Protein AF-A0A9W7CM96-F1 (afdb_monomer_lite)

Radius of gyration: 28.86 Å; chains: 1; bounding box: 80×105×40 Å

Foldseek 3Di:
DDPDPPPPQVVLLVVLLVCLVVVVLVVSVVSCVVVVVPLALSSLVSQLLSLVCCVPPVNPPPRDPVSSVVSVVSSCVFAVLLLVCLLLVVLLVVQDDPLVVDRDADGNANSVSSVSCVVRSCSQVVPPCRSVVSVVVVVVDDDDDDDPVRDPDVSSVVSSVRSVVVSVVVVVVVVVVVVVVVVVVVVVPPPPDDDDDDPDDPDPDDPDDDDD

Organism: NCBI:txid2077276

Sequence (212 aa):
MSLDKTDSFHSREGLACALVDEGRGAEARTLIEEHKDEESPVLAYCQVIIEYVSWEVLEEEGSSEEVVQAAFRKAFALNPFMAVVIAYHETFFQVMEYVDEIKDPKRGSIEEAFVYVSQNIGVWVDTVGAYQWIEKELNELPEPTATKENVSDEMFLGMYETAIEMHKEMLAEAEAEAEAAAAAEAEGSDSDERGGDEFGDFEPDDIDGGDD

Structure (mmCIF, N/CA/C/O backbone):
data_AF-A0A9W7CM96-F1
#
_entry.id   AF-A0A9W7CM96-F1
#
loop_
_atom_site.group_PDB
_atom_site.id
_atom_site.type_symbol
_atom_site.label_atom_id
_atom_site.label_alt_id
_atom_site.label_comp_id
_atom_site.label_asym_id
_atom_site.label_entity_id
_atom_site.label_seq_id
_atom_site.pdbx_PDB_ins_code
_atom_site.Cartn_x
_atom_site.Cartn_y
_atom_site.Cartn_z
_atom_site.occupancy
_atom_site.B_iso_or_equiv
_atom_site.auth_seq_id
_atom_site.auth_comp_id
_atom_site.auth_asym_id
_atom_site.auth_atom_id
_atom_site.pdbx_PDB_model_num
ATOM 1 N N . MET A 1 1 ? -34.533 -11.866 0.598 1.00 45.38 1 MET A N 1
ATOM 2 C CA . MET A 1 1 ? -33.106 -11.498 0.625 1.00 45.38 1 MET A CA 1
ATOM 3 C 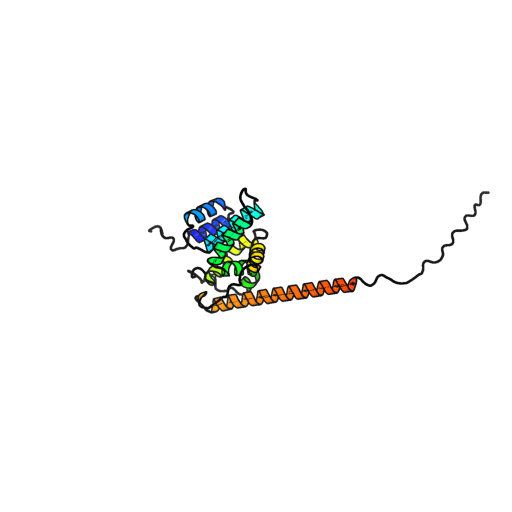C . MET A 1 1 ? -32.582 -11.840 2.006 1.00 45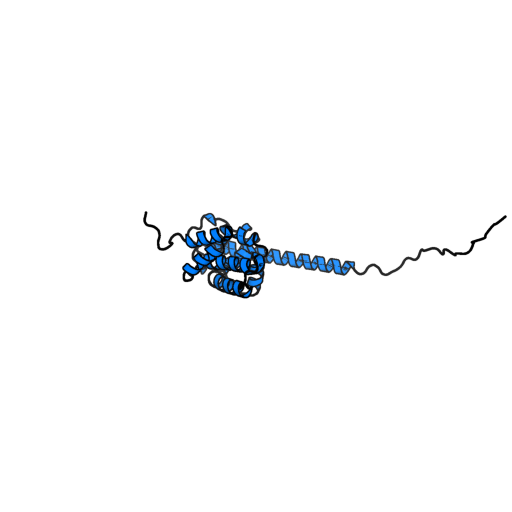.38 1 MET A C 1
ATOM 5 O O . MET A 1 1 ? -33.086 -11.289 2.975 1.00 45.38 1 MET A O 1
ATOM 9 N N . SER A 1 2 ? -31.698 -12.828 2.116 1.00 58.19 2 SER A N 1
ATOM 10 C CA . SER A 1 2 ? -30.947 -13.079 3.348 1.00 58.19 2 SER A CA 1
ATOM 11 C C . SER A 1 2 ? -29.785 -12.095 3.393 1.00 58.19 2 SER A C 1
ATOM 13 O O . SER A 1 2 ? -29.090 -11.954 2.392 1.00 58.19 2 SER A O 1
ATOM 15 N N . LEU A 1 3 ? -29.603 -11.410 4.521 1.00 61.53 3 LEU A N 1
ATOM 16 C CA . LEU A 1 3 ? -28.401 -10.613 4.759 1.00 61.53 3 LEU A CA 1
ATOM 17 C C . LEU A 1 3 ? -27.185 -11.541 4.705 1.00 61.53 3 LEU A C 1
ATOM 19 O O . LEU A 1 3 ? -27.219 -12.620 5.306 1.00 61.53 3 LEU A O 1
ATOM 23 N N . ASP A 1 4 ? -26.154 -11.131 3.974 1.00 63.62 4 ASP A N 1
ATOM 24 C CA . ASP A 1 4 ? -24.875 -11.825 3.947 1.00 63.62 4 ASP A CA 1
ATOM 25 C C . ASP A 1 4 ? -24.187 -11.638 5.301 1.00 63.62 4 ASP A C 1
ATOM 27 O O . ASP A 1 4 ? -23.725 -10.555 5.644 1.00 63.62 4 ASP A O 1
ATOM 31 N N . LYS A 1 5 ? -24.199 -12.690 6.119 1.00 64.81 5 LYS A N 1
ATOM 32 C CA . LYS A 1 5 ? -23.592 -12.676 7.458 1.00 64.81 5 LYS A CA 1
ATOM 33 C C . LYS A 1 5 ? -22.116 -13.059 7.439 1.00 64.81 5 LYS A C 1
ATOM 35 O O . LYS A 1 5 ? -21.462 -12.969 8.473 1.00 64.81 5 LYS A O 1
ATOM 40 N N . THR A 1 6 ? -21.636 -13.546 6.302 1.00 64.94 6 THR A N 1
ATOM 41 C CA . THR A 1 6 ? -20.284 -14.077 6.110 1.00 64.94 6 THR A CA 1
ATOM 42 C C . THR A 1 6 ? -19.377 -13.114 5.362 1.00 64.94 6 THR A C 1
ATOM 44 O O . THR A 1 6 ? -18.205 -13.421 5.211 1.00 64.94 6 THR A O 1
ATOM 47 N N . ASP A 1 7 ? -19.920 -11.979 4.917 1.00 65.44 7 ASP A N 1
ATOM 48 C CA . ASP A 1 7 ? -19.227 -11.001 4.083 1.00 65.44 7 ASP A CA 1
ATOM 49 C C . ASP A 1 7 ? -18.591 -11.619 2.833 1.00 65.44 7 ASP A C 1
ATOM 51 O O . ASP A 1 7 ? -17.476 -11.303 2.438 1.00 65.44 7 ASP A O 1
ATOM 55 N N . SER A 1 8 ? -19.336 -12.511 2.180 1.00 62.38 8 SER A N 1
ATOM 56 C CA . SER A 1 8 ? -18.951 -13.126 0.907 1.00 62.38 8 SER A CA 1
ATOM 57 C C . SER A 1 8 ? -18.742 -12.116 -0.228 1.00 62.38 8 SER A C 1
ATOM 59 O O . SER A 1 8 ? -18.164 -12.467 -1.249 1.00 62.38 8 SER A O 1
ATOM 61 N N . PHE A 1 9 ? -19.207 -10.876 -0.056 1.00 64.50 9 PHE A N 1
ATOM 62 C CA . PHE A 1 9 ? -18.989 -9.769 -0.988 1.00 64.50 9 PHE A CA 1
ATOM 63 C C . PHE A 1 9 ? -17.858 -8.820 -0.576 1.00 64.50 9 PHE A C 1
ATOM 65 O O . PHE A 1 9 ? -17.733 -7.768 -1.200 1.00 64.50 9 PHE A O 1
ATOM 72 N N . HIS A 1 10 ? -17.075 -9.141 0.462 1.00 72.75 10 HIS A N 1
ATOM 73 C CA . HIS A 1 10 ? -15.968 -8.292 0.926 1.00 72.75 10 HIS A CA 1
ATOM 74 C C . HIS A 1 10 ? -16.404 -6.842 1.220 1.00 72.75 10 HIS A C 1
ATOM 76 O O . HIS A 1 10 ? -15.666 -5.873 1.041 1.00 72.75 10 HIS A O 1
ATOM 82 N N . SER A 1 11 ? -17.650 -6.670 1.666 1.00 81.31 11 SER A N 1
ATOM 83 C CA . SER A 1 11 ? -18.259 -5.362 1.887 1.00 81.31 11 SER A CA 1
ATOM 84 C C . SER A 1 11 ? -17.605 -4.603 3.039 1.00 81.31 11 SER A C 1
ATOM 86 O O . SER A 1 11 ? -17.655 -3.373 3.054 1.00 81.31 11 SER A O 1
ATOM 88 N N . ARG A 1 12 ? -16.949 -5.306 3.972 1.00 88.62 12 ARG A N 1
ATOM 89 C CA . ARG A 1 12 ? -16.178 -4.685 5.058 1.00 88.62 12 ARG A CA 1
ATOM 90 C C . ARG A 1 12 ? -14.911 -4.016 4.555 1.00 88.62 12 ARG A C 1
ATOM 92 O O . ARG A 1 12 ? -14.609 -2.917 5.002 1.00 88.62 12 ARG A O 1
ATOM 99 N N . GLU A 1 13 ? -14.204 -4.655 3.626 1.00 91.50 13 GLU A N 1
ATOM 100 C CA . GLU A 1 13 ? -12.991 -4.110 3.006 1.00 91.50 13 GLU A CA 1
ATOM 101 C C . GLU A 1 13 ? -13.337 -2.814 2.260 1.00 91.50 13 GLU A C 1
ATOM 103 O O . GLU A 1 13 ? -12.759 -1.765 2.539 1.00 91.50 13 GLU A O 1
ATOM 108 N N . GLY A 1 14 ? -14.383 -2.848 1.426 1.00 90.75 14 GLY A N 1
ATOM 109 C CA . GLY A 1 14 ? -14.876 -1.653 0.734 1.00 90.75 14 GLY A CA 1
ATOM 110 C C . GLY A 1 14 ? -15.380 -0.554 1.680 1.00 90.75 14 GLY A C 1
ATOM 111 O O . GLY A 1 14 ? -15.126 0.626 1.443 1.00 90.75 14 GLY A O 1
ATOM 112 N N . LEU A 1 15 ? -16.062 -0.915 2.775 1.00 93.38 15 LEU A N 1
ATOM 113 C CA . LEU A 1 15 ? -16.506 0.054 3.781 1.00 93.38 15 LEU A CA 1
ATOM 114 C C . LEU A 1 15 ? -15.324 0.695 4.520 1.00 93.38 15 LEU A C 1
ATOM 116 O O . LEU A 1 15 ? -15.348 1.902 4.742 1.00 93.38 15 LEU A O 1
ATOM 120 N N . ALA A 1 16 ? -14.300 -0.077 4.890 1.00 94.75 16 ALA A N 1
ATOM 121 C CA . ALA A 1 16 ? -13.102 0.450 5.538 1.00 94.75 16 ALA A CA 1
ATOM 122 C C . ALA A 1 16 ? -12.386 1.461 4.633 1.00 94.75 16 ALA A C 1
ATOM 124 O O . ALA A 1 16 ? -12.082 2.562 5.084 1.00 94.75 16 ALA A O 1
ATOM 125 N N . CYS A 1 17 ? -12.204 1.126 3.353 1.00 95.44 17 CYS A N 1
ATOM 126 C CA . CYS A 1 17 ? -11.661 2.034 2.344 1.00 95.44 17 CYS A CA 1
ATOM 127 C C . CYS A 1 17 ? -12.454 3.344 2.254 1.00 95.44 17 CYS A C 1
ATOM 129 O O . CYS A 1 17 ? -11.871 4.420 2.360 1.00 95.44 17 CYS A O 1
ATOM 131 N N . ALA A 1 18 ? -13.784 3.264 2.139 1.00 95.44 18 ALA A N 1
ATOM 132 C CA . ALA A 1 18 ? -14.638 4.449 2.064 1.00 95.44 18 ALA A CA 1
ATOM 133 C C . ALA A 1 18 ? -14.560 5.316 3.334 1.00 95.44 18 ALA A C 1
ATOM 135 O O . ALA A 1 18 ? -14.514 6.538 3.251 1.00 95.44 18 ALA A O 1
ATOM 136 N N . LEU A 1 19 ? -14.511 4.701 4.521 1.00 96.44 19 LEU A N 1
ATOM 137 C CA . LEU A 1 19 ? -14.360 5.439 5.777 1.00 96.44 19 LEU A CA 1
ATOM 138 C C . LEU A 1 19 ? -13.010 6.159 5.861 1.00 96.44 19 LEU A C 1
ATOM 140 O O . LEU A 1 19 ? -12.954 7.269 6.385 1.00 96.44 19 LEU A O 1
ATOM 144 N N . VAL A 1 20 ? -11.935 5.541 5.366 1.00 95.88 20 VAL A N 1
ATOM 145 C CA . VAL A 1 20 ? -10.613 6.173 5.301 1.00 95.88 20 VAL A CA 1
ATOM 146 C C . VAL A 1 20 ? -10.633 7.372 4.352 1.00 95.88 20 VAL A C 1
ATOM 148 O O . VAL A 1 20 ? -10.212 8.452 4.756 1.00 95.88 20 VAL A O 1
ATOM 151 N N . ASP A 1 21 ? -11.176 7.205 3.145 1.00 94.50 21 ASP A N 1
ATOM 152 C CA . ASP A 1 21 ? -11.296 8.271 2.138 1.00 94.50 21 ASP A CA 1
ATOM 153 C C . ASP A 1 21 ? -12.132 9.465 2.645 1.00 94.50 21 ASP A C 1
ATOM 155 O O . ASP A 1 21 ? -11.773 10.626 2.468 1.00 94.50 21 ASP A O 1
ATOM 159 N N . GLU A 1 22 ? -13.202 9.195 3.400 1.00 94.31 22 GLU A N 1
ATOM 160 C CA . GLU A 1 22 ? -14.033 10.222 4.045 1.00 94.31 22 GLU A CA 1
ATOM 161 C C . GLU A 1 22 ? -13.379 10.879 5.285 1.00 94.31 22 GLU A C 1
ATOM 163 O O . GLU A 1 22 ? -14.001 11.722 5.939 1.00 94.31 22 GLU A O 1
ATOM 168 N N . GLY A 1 23 ? -12.157 10.487 5.666 1.00 92.56 23 GLY A N 1
ATOM 169 C CA . GLY A 1 23 ? -11.464 10.991 6.859 1.00 92.56 23 GLY A CA 1
ATOM 170 C C . GLY A 1 23 ? -12.048 10.490 8.187 1.00 92.56 23 GLY A C 1
ATOM 171 O O . GLY A 1 23 ? -11.788 11.053 9.252 1.00 92.56 23 GLY A O 1
ATOM 172 N N . ARG A 1 24 ? -12.845 9.418 8.166 1.00 94.50 24 ARG A N 1
ATOM 173 C CA . ARG A 1 24 ? -13.532 8.830 9.332 1.00 94.50 24 ARG A CA 1
ATOM 174 C C . ARG A 1 24 ? -12.696 7.725 9.983 1.00 94.50 24 ARG A C 1
ATOM 176 O O . ARG A 1 24 ? -13.189 6.637 10.287 1.00 94.50 24 ARG A O 1
ATOM 183 N N . GLY A 1 25 ? -11.424 8.026 10.256 1.00 92.62 25 GLY A N 1
ATOM 184 C CA . GLY A 1 25 ? -10.434 7.064 10.759 1.00 92.62 25 GLY A CA 1
ATOM 185 C C . GLY A 1 25 ? -10.840 6.341 12.051 1.00 92.62 25 GLY A C 1
ATOM 186 O O . GLY A 1 25 ? -10.609 5.144 12.180 1.00 92.62 25 GLY A O 1
ATOM 187 N N . ALA A 1 26 ? -11.518 7.008 12.992 1.00 93.00 26 ALA A N 1
ATOM 188 C CA . ALA A 1 26 ? -11.977 6.374 14.237 1.00 93.00 26 ALA A CA 1
ATOM 189 C C . ALA A 1 26 ? -13.027 5.266 14.007 1.00 93.00 26 ALA A C 1
ATOM 191 O O . ALA A 1 26 ? -13.012 4.230 14.680 1.00 93.00 26 ALA A O 1
ATOM 192 N N . GLU A 1 27 ? -13.927 5.461 13.040 1.00 95.44 27 GLU A N 1
ATOM 193 C CA . GLU A 1 27 ? -14.920 4.450 12.668 1.00 95.44 27 GLU A CA 1
ATOM 194 C C . GLU A 1 27 ? -14.256 3.300 11.909 1.00 95.44 27 GLU A C 1
ATOM 196 O O . GLU A 1 27 ? -14.535 2.137 12.201 1.00 95.44 27 GLU A O 1
ATOM 201 N N . ALA A 1 28 ? -13.312 3.613 11.016 1.00 95.06 28 ALA A N 1
ATOM 202 C CA . ALA A 1 28 ? -12.513 2.609 10.322 1.00 95.06 28 ALA A CA 1
ATOM 203 C C . ALA A 1 28 ? -11.694 1.745 11.301 1.00 95.06 28 ALA A C 1
ATOM 205 O O . ALA A 1 28 ? -11.724 0.522 11.192 1.00 95.06 28 ALA A O 1
ATOM 206 N N . ARG A 1 29 ? -11.048 2.337 12.321 1.00 94.19 29 ARG A N 1
ATOM 207 C CA . ARG A 1 29 ? -10.358 1.583 13.391 1.00 94.19 29 ARG A CA 1
ATOM 208 C C . ARG A 1 29 ? -11.296 0.635 14.121 1.00 94.19 29 ARG A C 1
ATOM 210 O O . ARG A 1 29 ? -10.928 -0.506 14.374 1.00 94.19 29 ARG A O 1
ATOM 217 N N . THR A 1 30 ? -12.498 1.104 14.455 1.00 95.31 30 THR A N 1
ATOM 218 C CA . THR A 1 30 ? -13.496 0.273 15.143 1.00 95.31 30 THR A CA 1
ATOM 219 C C . THR A 1 30 ? -13.863 -0.940 14.290 1.00 95.31 30 THR A C 1
ATOM 221 O O . THR A 1 30 ? -13.820 -2.064 14.781 1.00 95.31 30 THR A O 1
ATOM 224 N N . LEU A 1 31 ? -14.137 -0.722 13.000 1.00 94.12 31 LEU A N 1
ATOM 225 C CA . LEU A 1 31 ? -14.439 -1.790 12.048 1.00 94.12 31 LEU A CA 1
ATOM 226 C C . LEU A 1 31 ? -13.271 -2.783 11.906 1.00 94.12 31 LEU A C 1
ATOM 228 O O . LEU A 1 31 ? -13.485 -3.991 11.935 1.00 94.12 31 LEU A O 1
ATOM 232 N N . ILE A 1 32 ? -12.037 -2.289 11.781 1.00 94.44 32 ILE A N 1
ATOM 233 C CA . ILE A 1 32 ? -10.841 -3.133 11.653 1.00 94.44 32 ILE A CA 1
ATOM 234 C C . ILE A 1 32 ? -10.616 -3.959 12.928 1.00 94.44 32 ILE A C 1
ATOM 236 O O . ILE A 1 32 ? -10.323 -5.148 12.836 1.00 94.44 32 ILE A O 1
ATOM 240 N N . GLU A 1 33 ? -10.792 -3.376 14.116 1.00 92.94 33 GLU A N 1
ATOM 241 C CA . GLU A 1 33 ? -10.622 -4.083 15.392 1.00 92.94 33 GLU A CA 1
ATOM 242 C C . GLU A 1 33 ? -11.689 -5.170 15.603 1.00 92.94 33 GLU A C 1
ATOM 244 O O . GLU A 1 33 ? -11.367 -6.265 16.073 1.00 92.94 33 GLU A O 1
ATOM 249 N N . GLU A 1 34 ? -12.943 -4.911 15.214 1.00 91.75 34 GLU A N 1
ATOM 250 C CA . GLU A 1 34 ? -14.025 -5.909 15.237 1.00 91.75 34 GLU A CA 1
ATOM 251 C C . GLU A 1 34 ? -13.731 -7.120 14.335 1.00 91.75 34 GLU A C 1
ATOM 253 O O . GLU A 1 34 ? -14.209 -8.224 14.610 1.00 91.75 34 GLU A O 1
ATOM 258 N N . HIS A 1 35 ? -12.909 -6.926 13.301 1.00 88.56 35 HIS A N 1
ATOM 259 C CA . HIS A 1 35 ? -12.571 -7.922 12.285 1.00 88.56 35 HIS A CA 1
ATOM 260 C C . HIS A 1 35 ? -11.077 -8.268 12.234 1.00 88.56 35 HIS A C 1
ATOM 262 O O . HIS A 1 35 ? -10.594 -8.804 11.242 1.00 88.56 35 HIS A O 1
ATOM 268 N N . LYS A 1 36 ? -10.327 -8.032 13.315 1.00 85.19 36 LYS A N 1
ATOM 269 C CA . LYS A 1 36 ? -8.860 -8.191 13.338 1.00 85.19 36 LYS A CA 1
ATOM 270 C C . LYS A 1 36 ? -8.334 -9.601 13.048 1.00 85.19 36 LYS A C 1
ATOM 272 O O . LYS A 1 36 ? -7.152 -9.744 12.731 1.00 85.19 36 LYS A O 1
ATOM 277 N N . ASP A 1 37 ? -9.188 -10.611 13.205 1.00 83.94 37 ASP A N 1
ATOM 278 C CA . ASP A 1 37 ? -8.884 -12.021 12.937 1.00 83.94 37 ASP A CA 1
ATOM 279 C C . ASP A 1 37 ? -9.056 -12.380 11.447 1.00 83.94 37 ASP A C 1
ATOM 281 O O . ASP A 1 37 ? -8.640 -13.452 11.008 1.00 83.94 37 ASP A O 1
ATOM 285 N N . GLU A 1 38 ? -9.670 -11.500 10.652 1.00 78.81 38 GLU A N 1
ATOM 286 C CA . GLU A 1 38 ? -9.737 -11.631 9.202 1.00 78.81 38 GLU A CA 1
ATOM 287 C C . GLU A 1 38 ? -8.380 -11.176 8.650 1.00 78.81 38 GLU A C 1
ATOM 289 O O . GLU A 1 38 ? -8.073 -9.988 8.635 1.00 78.81 38 GLU A O 1
ATOM 294 N N . GLU A 1 39 ? -7.530 -12.128 8.247 1.00 90.19 39 GLU A N 1
ATOM 295 C CA . GLU A 1 39 ? -6.237 -11.890 7.580 1.00 90.19 39 GLU A CA 1
ATOM 296 C C . GLU A 1 39 ? -6.443 -11.230 6.198 1.00 90.19 39 GLU A C 1
ATOM 298 O O . GLU A 1 39 ? -6.209 -11.831 5.150 1.00 90.19 39 GLU A O 1
ATOM 303 N N . SER A 1 40 ? -6.976 -10.008 6.196 1.00 94.50 40 SER A N 1
ATOM 304 C CA . SER A 1 40 ? -7.297 -9.196 5.029 1.00 94.50 40 SER A CA 1
ATOM 305 C C . SER A 1 40 ? -6.175 -8.186 4.792 1.00 94.50 40 SER A C 1
ATOM 307 O O . SER A 1 40 ? -5.951 -7.313 5.641 1.00 94.50 40 SER A O 1
ATOM 309 N N . PRO A 1 41 ? -5.475 -8.266 3.647 1.00 96.38 41 PRO A N 1
ATOM 310 C CA . PRO A 1 41 ? -4.486 -7.266 3.272 1.00 96.38 41 PRO A CA 1
ATOM 311 C C . PRO A 1 41 ? -5.099 -5.866 3.183 1.00 96.38 41 PRO A C 1
ATOM 313 O O . PRO A 1 41 ? -4.529 -4.924 3.721 1.00 96.38 41 PRO A O 1
ATOM 316 N N . VAL A 1 42 ? -6.296 -5.734 2.598 1.00 96.25 42 VAL A N 1
ATOM 317 C CA . VAL A 1 42 ? -6.979 -4.440 2.430 1.00 96.25 42 VAL A CA 1
ATOM 318 C C . VAL A 1 42 ? -7.211 -3.753 3.776 1.00 96.25 42 VAL A C 1
ATOM 320 O O . VAL A 1 42 ? -6.812 -2.603 3.949 1.00 96.25 42 VAL A O 1
ATOM 323 N N . LEU A 1 43 ? -7.777 -4.462 4.762 1.00 96.69 43 LEU A N 1
ATOM 324 C CA . LEU A 1 43 ? -7.978 -3.898 6.103 1.00 96.69 43 LEU A CA 1
ATOM 325 C C . LEU A 1 43 ? -6.651 -3.525 6.772 1.00 96.69 43 LEU A C 1
ATOM 327 O O . LEU A 1 43 ? -6.573 -2.505 7.457 1.00 96.69 43 LEU A O 1
ATOM 331 N N . ALA A 1 44 ? -5.602 -4.323 6.562 1.00 97.62 44 ALA A N 1
ATOM 332 C CA . ALA A 1 44 ? -4.282 -4.030 7.101 1.00 97.62 44 ALA A CA 1
ATOM 333 C C . ALA A 1 44 ? -3.676 -2.760 6.478 1.00 97.62 44 ALA A C 1
ATOM 335 O O . ALA A 1 44 ? -3.168 -1.924 7.218 1.00 97.62 44 ALA A O 1
ATOM 336 N N . TYR A 1 45 ? -3.782 -2.553 5.161 1.00 98.25 45 TYR A N 1
ATOM 337 C CA . TYR A 1 45 ? -3.324 -1.314 4.516 1.00 98.25 45 TYR A CA 1
ATOM 338 C C . TYR A 1 45 ? -4.186 -0.100 4.887 1.00 98.25 45 TYR A C 1
ATOM 340 O O . TYR A 1 45 ? -3.640 0.983 5.090 1.00 98.25 45 TYR A O 1
ATOM 348 N N . CYS A 1 46 ? -5.501 -0.266 5.081 1.00 97.81 46 CYS A N 1
ATOM 349 C CA . CYS A 1 46 ? -6.338 0.773 5.690 1.00 97.81 46 CYS A CA 1
ATOM 350 C C . CYS A 1 46 ? -5.833 1.154 7.089 1.00 97.81 46 CYS A C 1
ATOM 352 O O . CYS A 1 46 ? -5.778 2.333 7.420 1.00 97.81 46 CYS A O 1
ATOM 354 N N . GLN A 1 47 ? -5.422 0.179 7.904 1.00 97.69 47 GLN A N 1
ATOM 355 C CA . GLN A 1 47 ? -4.831 0.464 9.209 1.00 97.69 47 GLN A CA 1
ATOM 356 C C . GLN A 1 47 ? -3.524 1.258 9.080 1.00 97.69 47 GLN A C 1
ATOM 358 O O . GLN A 1 47 ? -3.335 2.212 9.826 1.00 97.69 47 GLN A O 1
ATOM 363 N N . VAL A 1 48 ? -2.651 0.917 8.126 1.00 98.25 48 VAL A N 1
ATOM 364 C CA . VAL A 1 48 ? -1.387 1.645 7.905 1.00 98.25 48 VAL A CA 1
ATOM 365 C C . VAL A 1 48 ? -1.640 3.126 7.655 1.00 98.25 48 VAL A C 1
ATOM 367 O O . VAL A 1 48 ? -1.067 3.956 8.352 1.00 98.25 48 VAL A O 1
ATOM 370 N N . ILE A 1 49 ? -2.516 3.466 6.708 1.00 98.00 49 ILE A N 1
ATOM 371 C CA . ILE A 1 49 ? -2.768 4.872 6.372 1.00 98.00 49 ILE A CA 1
ATOM 372 C C . ILE A 1 49 ? -3.466 5.624 7.512 1.00 98.00 49 ILE A C 1
ATOM 374 O O . ILE A 1 49 ? -3.154 6.785 7.760 1.00 98.00 49 ILE A O 1
ATOM 378 N N . ILE A 1 50 ? -4.347 4.961 8.271 1.00 97.75 50 ILE A N 1
ATOM 379 C CA . ILE A 1 50 ? -4.954 5.549 9.473 1.00 97.75 50 ILE A CA 1
ATOM 380 C C . ILE A 1 50 ? -3.882 5.897 10.508 1.00 97.75 50 ILE A C 1
ATOM 382 O O . ILE A 1 50 ? -3.891 7.006 11.042 1.00 97.75 50 ILE A O 1
ATOM 386 N N . GLU A 1 51 ? -2.976 4.965 10.812 1.00 97.88 51 GLU A N 1
ATOM 387 C CA . GLU A 1 51 ? -1.933 5.219 11.807 1.00 97.88 51 GLU A CA 1
ATOM 388 C C . GLU A 1 51 ? -0.890 6.216 11.295 1.00 97.88 51 GLU A C 1
ATOM 390 O O . GLU A 1 51 ? -0.406 7.030 12.076 1.00 97.88 51 GLU A O 1
ATOM 395 N N . TYR A 1 52 ? -0.606 6.232 9.990 1.00 98.19 52 TYR A N 1
ATOM 396 C CA . TYR A 1 52 ? 0.227 7.262 9.373 1.00 98.19 52 TYR A CA 1
ATOM 397 C C . TYR A 1 52 ? -0.380 8.655 9.559 1.00 98.19 52 TYR A C 1
ATOM 399 O O . TYR A 1 52 ? 0.288 9.553 10.059 1.00 98.19 52 TYR A O 1
ATOM 407 N N . VAL A 1 53 ? -1.666 8.830 9.239 1.00 97.19 53 VAL A N 1
ATOM 408 C CA . VAL A 1 53 ? -2.378 10.101 9.448 1.00 97.19 53 VAL A CA 1
ATOM 409 C C . VAL A 1 53 ? -2.396 10.486 10.927 1.00 97.19 53 VAL A C 1
ATOM 411 O O . VAL A 1 53 ? -2.188 11.648 11.266 1.00 97.19 53 VAL A O 1
ATOM 414 N N . SER A 1 54 ? -2.620 9.522 11.818 1.00 97.00 54 SER A N 1
ATOM 415 C CA . SER A 1 54 ? -2.598 9.739 13.266 1.00 97.00 54 SER A CA 1
ATOM 416 C C . SER A 1 54 ? -1.258 10.283 13.752 1.00 97.00 54 SER A C 1
ATOM 418 O O . SER A 1 54 ? -1.240 11.235 14.525 1.00 97.00 54 SER A O 1
ATOM 420 N N . TRP A 1 55 ? -0.157 9.711 13.265 1.00 97.81 55 TRP A N 1
ATOM 421 C CA . TRP A 1 55 ? 1.199 10.068 13.662 1.00 97.81 55 TRP A CA 1
ATOM 422 C C . TRP A 1 55 ? 1.721 11.333 12.975 1.00 97.81 55 TRP A C 1
ATOM 424 O O . TRP A 1 55 ? 2.084 12.282 13.664 1.00 97.81 55 TRP A O 1
ATOM 434 N N . GLU A 1 56 ? 1.744 11.359 11.645 1.00 96.81 56 GLU A N 1
ATOM 435 C CA . GLU A 1 56 ? 2.452 12.385 10.870 1.00 96.81 56 GLU A CA 1
ATOM 436 C C . GLU A 1 56 ? 1.582 13.617 10.580 1.00 96.81 56 GLU A C 1
ATOM 438 O O . GLU A 1 56 ? 2.091 14.726 10.442 1.00 96.81 56 GLU A O 1
ATOM 443 N N . VAL A 1 57 ? 0.256 13.452 10.484 1.00 94.44 57 VAL A N 1
ATOM 4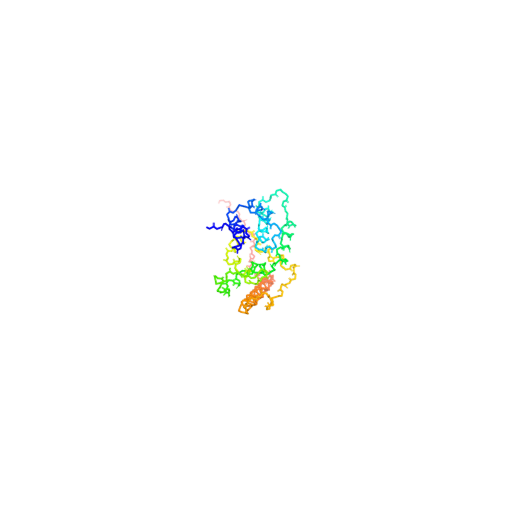44 C CA . VAL A 1 57 ? -0.651 14.538 10.063 1.00 94.44 57 VAL A CA 1
ATOM 445 C C . VAL A 1 57 ? -1.390 15.164 11.244 1.00 94.44 57 VAL A C 1
ATOM 447 O O . VAL A 1 57 ? -1.531 16.385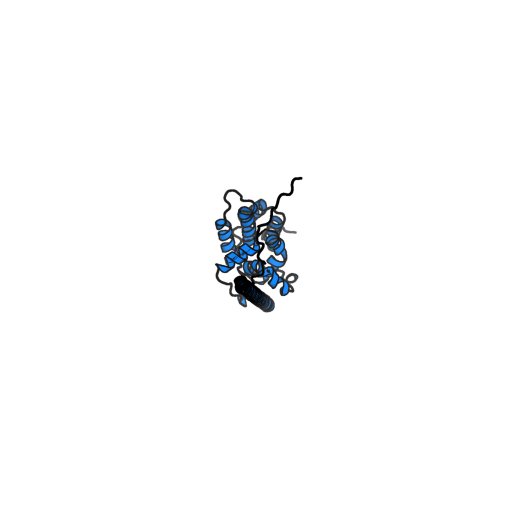 11.315 1.00 94.44 57 VAL A O 1
ATOM 450 N N . LEU A 1 58 ? -1.914 14.336 12.148 1.00 94.50 58 LEU A N 1
ATOM 451 C CA . LEU A 1 58 ? -2.734 14.773 13.280 1.00 94.50 58 LEU A CA 1
ATOM 452 C C . LEU A 1 58 ? -1.962 14.844 14.600 1.00 94.50 58 LEU A C 1
ATOM 454 O O . LEU A 1 58 ? -2.454 15.484 15.531 1.00 94.50 58 LEU A O 1
ATOM 458 N N . GLU A 1 59 ? -0.795 14.199 14.680 1.00 94.81 59 GLU A N 1
ATOM 459 C CA . GLU A 1 59 ? 0.032 14.093 15.888 1.00 94.81 59 GLU A CA 1
ATOM 460 C C . GLU A 1 59 ? -0.786 13.645 17.124 1.00 94.81 59 GLU A C 1
ATOM 462 O O . GLU A 1 59 ? -0.690 14.218 18.214 1.00 94.81 59 GLU A O 1
ATOM 467 N N . GLU A 1 60 ? -1.654 12.637 16.961 1.00 94.12 60 GLU A N 1
ATOM 468 C CA . GLU A 1 60 ? -2.547 12.166 18.026 1.00 94.12 60 GLU A CA 1
ATOM 469 C C . GLU A 1 60 ? -1.751 11.593 19.213 1.00 94.12 60 GLU A C 1
ATOM 471 O O . GLU A 1 60 ? -0.705 10.957 19.058 1.00 94.12 60 GLU A O 1
ATOM 476 N N . GLU A 1 61 ? -2.267 11.760 20.433 1.00 92.31 61 GLU A N 1
ATOM 477 C CA . GLU A 1 61 ? -1.622 11.216 21.630 1.00 92.31 61 GLU A CA 1
ATOM 478 C C . GLU A 1 61 ? -1.524 9.681 21.559 1.00 92.31 61 GLU A C 1
ATOM 480 O O . GLU A 1 61 ? -2.529 8.982 21.428 1.00 92.31 61 GLU A O 1
ATOM 485 N N . GLY A 1 62 ? -0.303 9.153 21.686 1.00 90.00 62 GLY A N 1
ATOM 486 C CA . GLY A 1 62 ? -0.030 7.714 21.615 1.00 90.00 62 GLY A CA 1
ATOM 487 C C . GLY A 1 62 ? 0.221 7.174 20.204 1.00 90.00 62 GLY A C 1
ATOM 488 O O . GLY A 1 62 ? 0.484 5.979 20.074 1.00 90.00 62 GLY A O 1
ATOM 489 N N . SER A 1 63 ? 0.181 8.028 19.179 1.00 95.50 63 SER A N 1
ATOM 490 C CA . SER A 1 63 ? 0.660 7.708 17.832 1.00 95.50 63 SER A CA 1
ATOM 491 C C . SER A 1 63 ? 2.191 7.813 17.753 1.00 95.50 63 SER A C 1
ATOM 493 O O . SER A 1 63 ? 2.815 8.590 18.482 1.00 95.50 63 SER A O 1
ATOM 495 N N . SER A 1 64 ? 2.817 6.990 16.909 1.00 97.31 64 SER A N 1
ATOM 496 C CA . SER A 1 64 ? 4.257 7.051 16.639 1.00 97.31 64 SER A CA 1
ATOM 497 C C . SER A 1 64 ? 4.612 6.317 15.345 1.00 97.31 64 SER A C 1
ATOM 499 O O . SER A 1 64 ? 3.865 5.431 14.919 1.00 97.31 64 SER A O 1
ATOM 501 N N . GLU A 1 65 ? 5.774 6.625 14.758 1.00 97.44 65 GLU A N 1
ATOM 502 C CA . GLU A 1 65 ? 6.286 5.934 13.563 1.00 97.44 65 GLU A CA 1
ATOM 503 C C . GLU A 1 65 ? 6.354 4.419 13.786 1.00 97.44 65 GLU A C 1
ATOM 505 O O . GLU A 1 65 ? 5.974 3.640 12.918 1.00 97.44 65 GLU A O 1
ATOM 510 N N . GLU A 1 66 ? 6.747 3.971 14.983 1.00 97.88 66 GLU A N 1
ATOM 511 C CA . GLU A 1 66 ? 6.848 2.545 15.304 1.00 97.88 66 GLU A CA 1
ATOM 512 C C . GLU A 1 66 ? 5.493 1.828 15.250 1.00 97.88 66 GLU A C 1
ATOM 514 O O . GLU A 1 66 ? 5.437 0.645 14.900 1.00 97.88 66 GLU A O 1
ATOM 519 N N . VAL A 1 67 ? 4.397 2.521 15.583 1.00 97.06 67 VAL A N 1
ATOM 520 C CA . VAL A 1 67 ? 3.037 1.977 15.450 1.00 97.06 67 VAL A CA 1
ATOM 521 C C . VAL A 1 67 ? 2.688 1.799 13.973 1.00 97.06 67 VAL A C 1
ATOM 523 O O . VAL A 1 67 ? 2.188 0.735 13.592 1.00 97.06 67 VAL A O 1
ATOM 526 N N . VAL A 1 68 ? 3.015 2.784 13.132 1.00 98.06 68 VAL A N 1
ATOM 527 C CA . VAL A 1 68 ? 2.794 2.710 11.679 1.00 98.06 68 VAL A CA 1
ATOM 528 C C . VAL A 1 68 ? 3.639 1.603 11.057 1.00 98.06 68 VAL A C 1
ATOM 530 O O . VAL A 1 68 ? 3.114 0.772 10.321 1.00 98.06 68 VAL A O 1
ATOM 533 N N . GLN A 1 69 ? 4.921 1.506 11.416 1.00 98.31 69 GLN A N 1
ATOM 534 C CA . GLN A 1 69 ? 5.819 0.442 10.960 1.00 98.31 69 GLN A CA 1
ATOM 535 C C . GLN A 1 69 ? 5.326 -0.945 11.384 1.00 98.31 69 GLN A C 1
ATOM 537 O O . GLN A 1 69 ? 5.401 -1.899 10.609 1.00 98.31 69 GLN A O 1
ATOM 542 N N . ALA A 1 70 ? 4.804 -1.091 12.604 1.00 97.31 70 ALA A N 1
ATOM 543 C CA . ALA A 1 70 ? 4.229 -2.353 13.057 1.00 97.31 70 ALA A CA 1
ATOM 544 C C . ALA A 1 70 ? 2.987 -2.739 12.235 1.00 97.31 70 ALA A C 1
ATOM 546 O O . ALA A 1 70 ? 2.866 -3.899 11.822 1.00 97.31 70 ALA A O 1
ATOM 547 N N . ALA A 1 71 ? 2.101 -1.778 11.955 1.00 97.38 71 ALA A N 1
ATOM 548 C CA . ALA A 1 71 ? 0.958 -1.981 11.068 1.00 97.38 71 ALA A CA 1
ATOM 549 C C . ALA A 1 71 ? 1.415 -2.335 9.643 1.00 97.38 71 ALA A C 1
ATOM 551 O O . ALA A 1 71 ? 0.908 -3.291 9.052 1.00 97.38 71 ALA A O 1
ATOM 552 N N . PHE A 1 72 ? 2.429 -1.639 9.125 1.00 98.44 72 PHE A N 1
ATOM 553 C CA . PHE A 1 72 ? 2.961 -1.854 7.784 1.00 98.44 72 PHE A CA 1
ATOM 554 C C . PHE A 1 72 ? 3.594 -3.232 7.638 1.00 98.44 72 PHE A C 1
ATOM 556 O O . PHE A 1 72 ? 3.264 -3.955 6.706 1.00 98.44 72 PHE A O 1
ATOM 563 N N . ARG A 1 73 ? 4.406 -3.677 8.601 1.00 97.88 73 ARG A N 1
ATOM 564 C CA . ARG A 1 73 ? 4.979 -5.034 8.593 1.00 97.88 73 ARG A CA 1
ATOM 565 C C . ARG A 1 73 ? 3.903 -6.118 8.595 1.00 97.88 73 ARG A C 1
ATOM 567 O O . ARG A 1 73 ? 4.071 -7.136 7.926 1.00 97.88 73 ARG A O 1
ATOM 574 N N . LYS A 1 74 ? 2.798 -5.908 9.320 1.00 96.50 74 LYS A N 1
ATOM 575 C CA . LYS A 1 74 ? 1.642 -6.817 9.287 1.00 96.50 74 LYS A CA 1
ATOM 576 C C . LYS A 1 74 ? 0.993 -6.824 7.898 1.00 96.50 74 LYS A C 1
ATOM 578 O O . LYS A 1 74 ? 0.751 -7.901 7.364 1.00 96.50 74 LYS A O 1
ATOM 583 N N . ALA A 1 75 ? 0.738 -5.654 7.313 1.00 97.88 75 ALA A N 1
ATOM 584 C CA . ALA A 1 75 ? 0.138 -5.525 5.985 1.00 97.88 75 ALA A CA 1
ATOM 585 C C . ALA A 1 75 ? 1.025 -6.132 4.882 1.00 97.88 75 ALA A C 1
ATOM 587 O O . ALA A 1 75 ? 0.555 -6.918 4.060 1.00 97.88 75 ALA A O 1
ATOM 588 N N . PHE A 1 76 ? 2.327 -5.854 4.930 1.00 98.06 76 PHE A N 1
ATOM 589 C CA . PHE A 1 76 ? 3.331 -6.368 4.006 1.00 98.06 76 PHE A CA 1
ATOM 590 C C . PHE A 1 76 ? 3.440 -7.896 4.057 1.00 98.06 76 PHE A C 1
ATOM 592 O O . PHE A 1 76 ? 3.544 -8.542 3.020 1.00 98.06 76 PHE A O 1
ATOM 599 N N . ALA A 1 77 ? 3.360 -8.501 5.247 1.00 97.00 77 ALA A N 1
ATOM 600 C CA . ALA A 1 77 ? 3.362 -9.958 5.380 1.00 97.00 77 ALA A CA 1
ATOM 601 C C . ALA A 1 77 ? 2.132 -10.627 4.734 1.00 97.00 77 ALA A C 1
ATOM 603 O O . ALA A 1 77 ? 2.214 -11.791 4.343 1.00 97.00 77 ALA A O 1
ATOM 604 N N . LEU A 1 78 ? 1.006 -9.911 4.632 1.00 97.12 78 LEU A N 1
ATOM 605 C CA . LEU A 1 78 ? -0.229 -10.404 4.019 1.00 97.12 78 LEU A CA 1
ATOM 606 C C . LEU A 1 78 ? -0.240 -10.208 2.497 1.00 97.12 78 LEU A C 1
ATOM 608 O O . LEU A 1 78 ? -0.610 -11.124 1.764 1.00 97.12 78 LEU A O 1
ATOM 612 N N . ASN A 1 79 ? 0.171 -9.032 2.019 1.00 97.88 79 ASN A N 1
ATOM 613 C CA . ASN A 1 79 ? 0.364 -8.768 0.596 1.00 97.88 79 ASN A CA 1
ATOM 614 C C . ASN A 1 79 ? 1.483 -7.729 0.394 1.00 97.88 79 ASN A C 1
ATOM 616 O O . ASN A 1 79 ? 1.237 -6.525 0.528 1.00 97.88 79 ASN A O 1
ATOM 620 N N . PRO A 1 80 ? 2.711 -8.156 0.058 1.00 97.94 80 PRO A N 1
ATOM 621 C CA . PRO A 1 80 ? 3.818 -7.230 -0.142 1.00 97.94 80 PRO A CA 1
ATOM 622 C C . PRO A 1 80 ? 3.733 -6.486 -1.485 1.00 97.94 80 PRO A C 1
ATOM 624 O O . PRO A 1 80 ? 4.307 -5.410 -1.626 1.00 97.94 80 PRO A O 1
ATOM 627 N N . PHE A 1 81 ? 2.988 -7.016 -2.462 1.00 98.25 81 PHE A N 1
ATOM 628 C CA . PHE A 1 81 ? 2.822 -6.389 -3.775 1.00 98.25 81 PHE A CA 1
ATOM 629 C C . PHE A 1 81 ? 2.014 -5.092 -3.686 1.00 98.25 81 PHE A C 1
ATOM 631 O O . PHE A 1 81 ? 2.296 -4.159 -4.426 1.00 98.25 81 PHE A O 1
ATOM 638 N N . MET A 1 82 ? 1.068 -4.983 -2.746 1.00 98.25 82 MET A N 1
ATOM 639 C CA . MET A 1 82 ? 0.340 -3.730 -2.493 1.00 98.25 82 MET A CA 1
ATOM 640 C C . MET A 1 82 ? 1.282 -2.572 -2.161 1.00 98.25 82 MET A C 1
ATOM 642 O O . MET A 1 82 ? 1.149 -1.509 -2.756 1.00 98.25 82 MET A O 1
ATOM 646 N N . ALA A 1 83 ? 2.258 -2.782 -1.274 1.00 98.19 83 ALA A N 1
ATOM 647 C CA . ALA A 1 83 ? 3.244 -1.761 -0.932 1.00 98.19 83 ALA A CA 1
ATOM 648 C C . ALA A 1 83 ? 4.027 -1.308 -2.166 1.00 98.19 83 ALA A C 1
ATOM 650 O O . ALA A 1 83 ? 4.167 -0.111 -2.396 1.00 98.19 83 ALA A O 1
ATOM 651 N N . VAL A 1 84 ? 4.487 -2.264 -2.977 1.00 97.94 84 VAL A N 1
ATOM 652 C CA . VAL A 1 84 ? 5.246 -1.978 -4.200 1.00 97.94 84 VAL A CA 1
ATOM 653 C C . VAL A 1 84 ? 4.415 -1.165 -5.194 1.00 97.94 84 VAL A C 1
ATOM 655 O O . VAL A 1 84 ? 4.889 -0.163 -5.722 1.00 97.94 84 VAL A O 1
ATOM 658 N N . VAL A 1 85 ? 3.156 -1.551 -5.414 1.00 97.88 85 VAL A N 1
ATOM 659 C CA . VAL A 1 85 ? 2.259 -0.842 -6.337 1.00 97.88 85 VAL A CA 1
ATOM 660 C C . VAL A 1 85 ? 1.891 0.548 -5.799 1.00 97.88 85 VAL A C 1
ATOM 662 O O . VAL A 1 85 ? 1.778 1.473 -6.591 1.00 97.88 85 VAL A O 1
ATOM 665 N N . ILE A 1 86 ? 1.747 0.734 -4.479 1.00 98.12 86 ILE A N 1
ATOM 666 C CA . ILE A 1 86 ? 1.550 2.062 -3.863 1.00 98.12 86 ILE A CA 1
ATOM 667 C C . ILE A 1 86 ? 2.779 2.950 -4.098 1.00 98.12 86 ILE A C 1
ATOM 669 O O . ILE A 1 86 ? 2.646 4.068 -4.599 1.00 98.12 86 ILE A O 1
ATOM 673 N N . ALA A 1 87 ? 3.970 2.454 -3.752 1.00 97.44 87 ALA A N 1
ATOM 674 C CA . ALA A 1 87 ? 5.213 3.210 -3.864 1.00 97.44 87 ALA A CA 1
ATOM 675 C C . ALA A 1 87 ? 5.496 3.620 -5.314 1.00 97.44 87 ALA A C 1
ATOM 677 O O . ALA A 1 87 ? 5.818 4.773 -5.582 1.00 97.44 87 ALA A O 1
ATOM 678 N N . TYR A 1 88 ? 5.305 2.702 -6.263 1.00 96.62 88 TYR A N 1
ATOM 679 C CA . TYR A 1 88 ? 5.675 2.900 -7.668 1.00 96.62 88 TYR A CA 1
ATOM 680 C C . TYR A 1 88 ? 4.468 3.172 -8.577 1.00 96.62 88 TYR A C 1
ATOM 682 O O . TYR A 1 88 ? 4.537 2.945 -9.790 1.00 96.62 88 TYR A O 1
ATOM 690 N N . HIS A 1 89 ? 3.356 3.645 -8.006 1.00 96.69 89 HIS A N 1
ATOM 691 C CA . HIS A 1 89 ? 2.051 3.753 -8.667 1.00 96.69 89 HIS A CA 1
ATOM 692 C C . HIS A 1 89 ? 2.088 4.458 -10.032 1.00 96.69 89 HIS A C 1
ATOM 694 O O . HIS A 1 89 ? 1.362 4.057 -10.939 1.00 96.69 89 HIS A O 1
ATOM 700 N N . GLU A 1 90 ? 2.956 5.458 -10.217 1.00 95.75 90 GLU A N 1
ATOM 701 C CA . GLU A 1 90 ? 3.103 6.191 -11.483 1.00 95.75 90 GLU A CA 1
ATOM 702 C C . GLU A 1 90 ? 3.489 5.285 -12.659 1.00 95.75 90 GLU A C 1
ATOM 704 O O . GLU A 1 90 ? 2.988 5.453 -13.771 1.00 95.75 90 GLU A O 1
ATOM 709 N N . THR A 1 91 ? 4.365 4.306 -12.426 1.00 96.81 91 THR A N 1
ATOM 710 C CA . THR A 1 91 ? 4.784 3.339 -13.454 1.00 96.81 91 THR A CA 1
ATOM 711 C C . THR A 1 91 ? 3.751 2.237 -13.631 1.00 96.81 91 THR A C 1
ATOM 713 O O . THR A 1 91 ? 3.423 1.866 -14.757 1.00 96.81 91 THR A O 1
ATOM 716 N N . PHE A 1 92 ? 3.139 1.784 -12.534 1.00 96.50 92 PHE A N 1
ATOM 717 C CA . PHE A 1 92 ? 2.055 0.810 -12.589 1.00 96.50 92 PHE A CA 1
ATOM 718 C C . PHE A 1 92 ? 0.851 1.337 -13.379 1.00 96.50 92 PHE A C 1
ATOM 720 O O . PHE A 1 92 ? 0.309 0.608 -14.206 1.00 96.50 92 PHE A O 1
ATOM 727 N N . PHE A 1 93 ? 0.461 2.605 -13.230 1.00 94.62 93 PHE A N 1
ATOM 728 C CA . PHE A 1 93 ? -0.645 3.181 -14.009 1.00 94.62 93 PHE A CA 1
ATOM 729 C C . PHE A 1 93 ? -0.376 3.319 -15.505 1.00 94.62 93 PHE A C 1
ATOM 731 O O . PHE A 1 93 ? -1.325 3.492 -16.266 1.00 94.62 93 PHE A O 1
ATOM 738 N N . GLN A 1 94 ? 0.873 3.196 -15.952 1.00 95.12 94 GLN A N 1
ATOM 739 C CA . GLN A 1 94 ? 1.189 3.184 -17.380 1.00 95.12 94 GLN A CA 1
ATOM 740 C C . GLN A 1 94 ? 0.943 1.819 -18.032 1.00 95.12 94 GLN A C 1
ATOM 742 O O . GLN A 1 94 ? 0.788 1.760 -19.250 1.00 95.12 94 GLN A O 1
ATOM 747 N N . VAL A 1 95 ? 0.900 0.737 -17.245 1.00 93.69 95 VAL A N 1
ATOM 748 C CA . VAL A 1 95 ? 0.837 -0.641 -17.766 1.00 93.69 95 VAL A CA 1
ATOM 749 C C . VAL A 1 95 ? -0.339 -1.461 -17.241 1.00 93.69 95 VAL A C 1
ATOM 751 O O . VAL A 1 95 ? -0.683 -2.475 -17.845 1.00 93.69 95 VAL A O 1
ATOM 754 N N . MET A 1 96 ? -0.950 -1.066 -16.120 1.00 90.62 96 MET A N 1
ATOM 755 C CA . MET A 1 96 ? -2.104 -1.768 -15.563 1.00 90.62 96 MET A CA 1
ATOM 756 C C . MET A 1 96 ? -3.324 -1.589 -16.469 1.00 90.62 96 MET A C 1
ATOM 758 O O . MET A 1 96 ? -3.903 -0.507 -16.560 1.00 90.62 96 MET A O 1
ATOM 762 N N . GLU A 1 97 ? -3.754 -2.687 -17.086 1.00 89.38 97 GLU A N 1
ATOM 763 C CA . GLU A 1 97 ? -4.961 -2.768 -17.908 1.00 89.38 97 GLU A CA 1
ATOM 764 C C . GLU A 1 97 ? -5.901 -3.866 -17.379 1.00 89.38 97 GLU A C 1
ATOM 766 O O . GLU A 1 97 ? -5.480 -4.772 -16.659 1.00 89.38 97 GLU A O 1
ATOM 771 N N . TYR A 1 98 ? -7.186 -3.792 -17.745 1.00 89.88 98 TYR A N 1
ATOM 772 C CA . TYR A 1 98 ? -8.226 -4.786 -17.409 1.00 89.88 98 TYR A CA 1
ATOM 773 C C . TYR A 1 98 ? -8.477 -5.001 -15.904 1.00 89.88 98 TYR A C 1
ATOM 775 O O . TYR A 1 98 ? -9.100 -5.987 -15.507 1.00 89.88 98 TYR A O 1
ATOM 783 N N . VAL A 1 99 ? -8.030 -4.081 -15.044 1.00 89.94 99 VAL A N 1
ATOM 784 C CA . VAL A 1 99 ? -8.205 -4.189 -13.584 1.00 89.94 99 VAL A CA 1
ATOM 785 C C . VAL A 1 99 ? -9.687 -4.214 -13.188 1.00 89.94 99 VAL A C 1
ATOM 787 O O . VAL A 1 99 ? -10.071 -4.902 -12.246 1.00 89.94 99 VAL A O 1
ATOM 790 N N . ASP A 1 100 ? -10.554 -3.530 -13.937 1.00 89.31 100 ASP A N 1
ATOM 791 C CA . ASP A 1 100 ? -12.003 -3.505 -13.718 1.00 89.31 100 ASP A CA 1
ATOM 792 C C . ASP A 1 100 ? -12.698 -4.845 -14.031 1.00 89.31 100 ASP A C 1
ATOM 794 O O . ASP A 1 100 ? -13.817 -5.107 -13.558 1.00 89.31 100 ASP A O 1
ATOM 798 N N . GLU A 1 101 ? -12.037 -5.723 -14.789 1.00 92.06 101 GLU A N 1
ATOM 799 C CA . GLU A 1 101 ? -12.512 -7.071 -15.102 1.00 92.06 101 GLU A CA 1
ATOM 800 C C . GLU A 1 101 ? -12.227 -8.074 -13.970 1.00 92.06 101 GLU A C 1
ATOM 802 O O . GLU A 1 101 ? -12.899 -9.105 -13.877 1.00 92.06 101 GLU A O 1
ATOM 807 N N . ILE A 1 102 ? -11.312 -7.749 -13.051 1.00 91.56 102 ILE A N 1
ATOM 808 C CA . ILE A 1 102 ? -10.955 -8.578 -11.895 1.00 91.56 102 ILE A CA 1
ATOM 809 C C . ILE A 1 102 ? -12.070 -8.477 -10.839 1.00 91.56 102 ILE A C 1
ATOM 811 O O . ILE A 1 102 ? -12.308 -7.417 -10.264 1.00 91.56 102 ILE A O 1
ATOM 815 N N . LYS A 1 103 ? -12.800 -9.574 -10.586 1.00 85.81 103 LYS A N 1
ATOM 816 C CA . LYS A 1 103 ? -13.971 -9.573 -9.675 1.00 85.81 103 LYS A CA 1
ATOM 817 C C . LYS A 1 103 ? -13.721 -10.138 -8.282 1.00 85.81 103 LYS A C 1
ATOM 819 O O . LYS A 1 103 ? -14.413 -9.735 -7.357 1.00 85.81 103 LYS A O 1
ATOM 824 N N . ASP A 1 104 ? -12.793 -11.076 -8.155 1.00 87.06 104 ASP A N 1
ATOM 825 C CA . ASP A 1 104 ? -12.513 -11.789 -6.905 1.00 87.06 104 ASP A CA 1
ATOM 826 C C . ASP A 1 104 ? -11.033 -12.202 -6.896 1.00 87.06 104 ASP A C 1
ATOM 828 O O . ASP A 1 104 ? -10.698 -13.357 -7.186 1.00 87.06 104 ASP A O 1
ATOM 832 N N . PRO A 1 105 ? -10.113 -11.232 -6.735 1.00 92.44 105 PRO A N 1
ATOM 833 C CA . PRO A 1 105 ? -8.693 -11.532 -6.743 1.00 92.44 105 PRO A CA 1
ATOM 834 C C . PRO A 1 105 ? -8.336 -12.416 -5.546 1.00 92.44 105 PRO A C 1
ATOM 836 O O . PRO A 1 105 ? -8.833 -12.250 -4.433 1.00 92.44 105 PRO A O 1
ATOM 839 N N . LYS A 1 106 ? -7.415 -13.357 -5.759 1.00 92.94 106 LYS A N 1
ATOM 840 C CA . LYS A 1 106 ? -6.895 -14.198 -4.677 1.00 92.94 106 LYS A CA 1
ATOM 841 C C . LYS A 1 106 ? -6.200 -13.312 -3.633 1.00 92.94 106 LYS A C 1
ATOM 843 O O . LYS A 1 106 ? -5.357 -12.496 -3.992 1.00 92.94 106 LYS A O 1
ATOM 848 N N . ARG A 1 107 ? -6.465 -13.522 -2.342 1.00 93.62 107 ARG A N 1
ATOM 849 C CA . ARG A 1 107 ? -5.748 -12.811 -1.266 1.00 93.62 107 ARG A CA 1
ATOM 850 C C . ARG A 1 107 ? -4.231 -12.991 -1.367 1.00 93.62 107 ARG A C 1
ATOM 852 O O . ARG A 1 107 ? -3.756 -14.111 -1.581 1.00 93.62 107 ARG A O 1
ATOM 859 N N . GLY A 1 108 ? -3.487 -11.901 -1.210 1.00 95.06 108 GLY A N 1
ATOM 860 C CA . GLY A 1 108 ? -2.028 -11.865 -1.338 1.00 95.06 108 GLY A CA 1
ATOM 861 C C . GLY A 1 108 ? -1.512 -11.903 -2.782 1.00 95.06 108 GLY A C 1
ATOM 862 O O . GLY A 1 108 ? -0.313 -12.093 -2.990 1.00 95.06 108 GLY A O 1
ATOM 863 N N . SER A 1 109 ? -2.393 -11.791 -3.782 1.00 97.25 109 SER A N 1
ATOM 864 C CA . SER A 1 109 ? -2.011 -11.784 -5.201 1.00 97.25 109 SER A CA 1
ATOM 865 C C . SER A 1 109 ? -1.623 -10.394 -5.701 1.00 97.25 109 SER A C 1
ATOM 867 O O . SER A 1 109 ? -1.914 -9.373 -5.071 1.00 97.25 109 SER A O 1
ATOM 869 N N . ILE A 1 110 ? -0.996 -10.369 -6.875 1.00 97.69 110 ILE A N 1
ATOM 870 C CA . ILE A 1 110 ? -0.715 -9.134 -7.612 1.00 97.69 110 ILE A CA 1
ATOM 871 C C . ILE A 1 110 ? -2.025 -8.487 -8.079 1.00 97.69 110 ILE A C 1
ATOM 873 O O . ILE A 1 110 ? -2.178 -7.274 -7.981 1.00 97.69 110 ILE A O 1
ATOM 877 N N . GLU A 1 111 ? -3.008 -9.279 -8.506 1.00 97.19 111 GLU A N 1
ATOM 878 C CA . GLU A 1 111 ? -4.325 -8.777 -8.903 1.00 97.19 111 GLU A CA 1
ATOM 879 C C . GLU A 1 111 ? -5.045 -8.068 -7.756 1.00 97.19 111 GLU A C 1
ATOM 881 O O . GLU A 1 111 ? -5.679 -7.039 -7.971 1.00 97.19 111 GLU A O 1
ATOM 886 N N . GLU A 1 112 ? -4.930 -8.581 -6.530 1.00 97.06 112 GLU A N 1
ATOM 887 C CA . GLU A 1 112 ? -5.492 -7.920 -5.350 1.00 97.06 112 GLU A CA 1
ATOM 888 C C . GLU A 1 112 ? -4.827 -6.558 -5.117 1.00 97.06 112 GLU A C 1
ATOM 890 O O . GLU A 1 112 ? -5.514 -5.581 -4.816 1.00 97.06 112 GLU A O 1
ATOM 895 N N . ALA A 1 113 ? -3.509 -6.469 -5.327 1.00 97.62 113 ALA A N 1
ATOM 896 C CA . ALA A 1 113 ? -2.784 -5.206 -5.256 1.00 97.62 113 ALA A CA 1
ATOM 897 C C . ALA A 1 113 ? -3.240 -4.220 -6.340 1.00 97.62 113 ALA A C 1
ATOM 899 O O . ALA A 1 113 ? -3.497 -3.056 -6.035 1.00 97.62 113 ALA A O 1
ATOM 900 N N . PHE A 1 114 ? -3.414 -4.684 -7.580 1.00 97.44 114 PHE A N 1
ATOM 901 C CA . PHE A 1 114 ? -3.894 -3.853 -8.686 1.00 97.44 114 PHE A CA 1
ATOM 902 C C . PHE A 1 114 ? -5.303 -3.327 -8.423 1.00 97.44 114 PHE A C 1
ATOM 904 O O . PHE A 1 114 ? -5.545 -2.124 -8.540 1.00 97.44 114 PHE A O 1
ATOM 911 N N . VAL A 1 115 ? -6.225 -4.202 -8.009 1.00 96.12 115 VAL A N 1
ATOM 912 C CA . VAL A 1 115 ? -7.601 -3.815 -7.675 1.00 96.12 115 VAL A CA 1
ATOM 913 C C . VAL A 1 115 ? -7.605 -2.790 -6.546 1.00 96.12 115 VAL A C 1
ATOM 915 O O . VAL A 1 115 ? -8.207 -1.729 -6.705 1.00 96.12 115 VAL A O 1
ATOM 918 N N . TYR A 1 116 ? -6.892 -3.056 -5.447 1.00 96.38 116 TYR A N 1
ATOM 919 C CA . TYR A 1 116 ? -6.829 -2.135 -4.315 1.00 96.38 116 TYR A CA 1
ATOM 920 C C . TYR A 1 116 ? -6.287 -0.763 -4.726 1.00 96.38 116 TYR A C 1
ATOM 922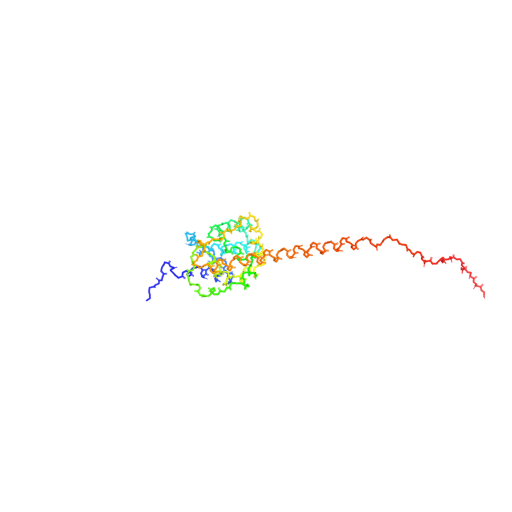 O O . TYR A 1 116 ? -6.945 0.249 -4.477 1.00 96.38 116 TYR A O 1
ATOM 930 N N . VAL A 1 117 ? -5.124 -0.714 -5.385 1.00 96.12 117 VAL A N 1
ATOM 931 C CA . VAL A 1 117 ? -4.477 0.558 -5.728 1.00 96.12 117 VAL A CA 1
ATOM 932 C C . VAL A 1 117 ? -5.277 1.326 -6.777 1.00 96.12 117 VAL A C 1
ATOM 934 O O . VAL A 1 117 ? -5.471 2.527 -6.617 1.00 96.12 117 VAL A O 1
ATOM 937 N N . SER A 1 118 ? -5.842 0.660 -7.789 1.00 94.81 118 SER A N 1
ATOM 938 C CA . SER A 1 118 ? -6.672 1.331 -8.805 1.00 94.81 118 SER A CA 1
ATOM 939 C C . SER A 1 118 ? -7.869 2.092 -8.218 1.00 94.81 118 SER A C 1
ATOM 941 O O . SER A 1 118 ? -8.326 3.070 -8.805 1.00 94.81 118 SER A O 1
ATOM 943 N N . GLN A 1 119 ? -8.365 1.656 -7.057 1.00 93.62 119 GLN A N 1
ATOM 944 C CA . GLN A 1 119 ? -9.520 2.247 -6.385 1.00 93.62 119 GLN A CA 1
ATOM 945 C C . GLN A 1 119 ? -9.131 3.211 -5.262 1.00 93.62 119 GLN A C 1
ATOM 947 O O . GLN A 1 119 ? -9.879 4.144 -4.989 1.00 93.62 119 GLN A O 1
ATOM 952 N N . ASN A 1 120 ? -7.988 2.989 -4.605 1.00 95.50 120 ASN A N 1
ATOM 953 C CA . ASN A 1 120 ? -7.653 3.643 -3.337 1.00 95.50 120 ASN A CA 1
ATOM 954 C C . ASN A 1 120 ? -6.351 4.453 -3.370 1.00 95.50 120 ASN A C 1
ATOM 956 O O . ASN A 1 120 ? -5.979 5.018 -2.343 1.00 95.50 120 ASN A O 1
ATOM 960 N N . ILE A 1 121 ? -5.655 4.542 -4.512 1.00 96.69 121 ILE A N 1
ATOM 961 C CA . ILE A 1 121 ? -4.404 5.314 -4.611 1.00 96.69 121 ILE A CA 1
ATOM 962 C C . ILE A 1 121 ? -4.576 6.777 -4.191 1.00 96.69 121 ILE A C 1
ATOM 964 O O . ILE A 1 121 ? -3.648 7.358 -3.642 1.00 96.69 121 ILE A O 1
ATOM 968 N N . GLY A 1 122 ? -5.762 7.356 -4.428 1.00 95.56 122 GLY A N 1
ATOM 969 C CA . GLY A 1 122 ? -6.046 8.764 -4.153 1.00 95.56 122 GLY A CA 1
ATOM 970 C C . GLY A 1 122 ? -5.749 9.118 -2.702 1.00 95.56 122 GLY A C 1
ATOM 971 O O . GLY A 1 122 ? -5.024 10.067 -2.450 1.00 95.56 122 GLY A O 1
ATOM 972 N N . VAL A 1 123 ? -6.160 8.266 -1.760 1.00 96.12 123 VAL A N 1
ATOM 973 C CA . VAL A 1 123 ? -5.881 8.450 -0.329 1.00 96.12 123 VAL A CA 1
ATOM 974 C C . VAL A 1 123 ? -4.376 8.526 -0.050 1.00 96.12 123 VAL A C 1
ATOM 976 O O . VAL A 1 123 ? -3.933 9.365 0.732 1.00 96.12 123 VAL A O 1
ATOM 979 N N . TRP A 1 124 ? -3.576 7.668 -0.685 1.00 97.81 124 TRP A N 1
ATOM 980 C CA . TRP A 1 124 ? -2.125 7.614 -0.480 1.00 97.81 124 TRP A CA 1
ATOM 981 C C . TRP A 1 124 ? -1.387 8.796 -1.111 1.00 97.81 124 TRP A C 1
ATOM 983 O O . TRP A 1 124 ? -0.380 9.240 -0.567 1.00 97.81 124 TRP A O 1
ATOM 993 N N . VAL A 1 125 ? -1.875 9.295 -2.247 1.00 96.88 125 VAL A N 1
ATOM 994 C CA . VAL A 1 125 ? -1.295 10.448 -2.953 1.00 96.88 125 VAL A CA 1
ATOM 995 C C . VAL A 1 125 ? -1.713 11.768 -2.302 1.00 96.88 125 VAL A C 1
ATOM 997 O O . VAL A 1 125 ? -0.890 12.671 -2.162 1.00 96.88 125 VAL A O 1
ATOM 1000 N N . ASP A 1 126 ? -2.967 11.871 -1.863 1.00 96.00 126 ASP A N 1
ATOM 1001 C CA . ASP A 1 126 ? -3.516 13.072 -1.228 1.00 96.00 126 ASP A CA 1
ATOM 1002 C C . ASP A 1 126 ? -3.033 13.229 0.224 1.00 96.00 126 ASP A C 1
ATOM 1004 O O . ASP A 1 126 ? -2.977 14.345 0.751 1.00 96.00 126 ASP A O 1
ATOM 1008 N N . THR A 1 127 ? -2.644 12.128 0.877 1.00 95.81 127 THR A N 1
ATOM 1009 C CA . THR A 1 127 ? -2.014 12.170 2.201 1.00 95.81 127 THR A CA 1
ATOM 1010 C C . THR A 1 127 ? -0.534 12.510 2.060 1.00 95.81 127 THR A C 1
ATOM 1012 O O . THR A 1 127 ? 0.260 11.724 1.544 1.00 95.81 127 THR A O 1
ATOM 1015 N N . VAL A 1 128 ? -0.157 13.690 2.556 1.00 94.44 128 VAL A N 1
ATOM 1016 C CA . VAL A 1 128 ? 1.201 14.242 2.444 1.00 94.44 128 VAL A CA 1
ATOM 1017 C C . VAL A 1 128 ? 2.248 13.229 2.903 1.00 94.44 128 VAL A C 1
ATOM 1019 O O . VAL A 1 128 ? 2.264 12.849 4.066 1.00 94.44 128 VAL A O 1
ATOM 1022 N N . GLY A 1 129 ? 3.133 12.825 1.988 1.00 96.00 129 GLY A N 1
ATOM 1023 C CA . GLY A 1 129 ? 4.283 11.972 2.293 1.00 96.00 129 GLY A CA 1
ATOM 1024 C C . GLY A 1 129 ? 3.979 10.478 2.443 1.00 96.00 129 GLY A C 1
ATOM 1025 O O . GLY A 1 129 ? 4.918 9.703 2.616 1.00 96.00 129 GLY A O 1
ATOM 1026 N N . ALA A 1 130 ? 2.713 10.047 2.380 1.00 97.31 130 ALA A N 1
ATOM 1027 C CA . ALA A 1 130 ? 2.341 8.681 2.748 1.00 97.31 130 ALA A CA 1
ATOM 1028 C C . ALA A 1 130 ? 2.923 7.629 1.795 1.00 97.31 130 ALA A C 1
ATOM 1030 O O . ALA A 1 130 ? 3.518 6.650 2.247 1.00 97.31 130 ALA A O 1
ATOM 1031 N N . TYR A 1 131 ? 2.798 7.821 0.477 1.00 97.00 131 TYR A N 1
ATOM 1032 C CA . TYR A 1 131 ? 3.350 6.856 -0.479 1.00 97.00 131 TYR A CA 1
ATOM 1033 C C . TYR A 1 131 ? 4.890 6.886 -0.519 1.00 97.00 131 TYR A C 1
ATOM 1035 O O . TYR A 1 131 ? 5.502 5.826 -0.642 1.00 97.00 131 TYR A O 1
ATOM 1043 N N . GLN A 1 132 ? 5.528 8.052 -0.338 1.00 97.44 132 GLN A N 1
ATOM 1044 C CA . GLN A 1 132 ? 6.993 8.141 -0.230 1.00 97.44 132 GLN A CA 1
ATOM 1045 C C . GLN A 1 132 ? 7.507 7.479 1.052 1.00 97.44 132 GLN A C 1
ATOM 1047 O O . GLN A 1 132 ? 8.597 6.910 1.076 1.00 97.44 132 GLN A O 1
ATOM 1052 N N . TRP A 1 133 ? 6.728 7.530 2.134 1.00 98.19 133 TRP A N 1
ATOM 1053 C CA . TRP A 1 133 ? 7.051 6.801 3.354 1.00 98.19 133 TRP A CA 1
ATOM 1054 C C . TRP A 1 133 ? 7.006 5.286 3.118 1.00 98.19 133 TRP A C 1
ATOM 1056 O O . TRP A 1 133 ? 7.934 4.588 3.518 1.00 98.19 133 TRP A O 1
ATOM 1066 N N . ILE A 1 134 ? 6.004 4.778 2.387 1.00 97.88 134 ILE A N 1
ATOM 1067 C CA . ILE A 1 134 ? 5.965 3.364 1.971 1.00 97.88 134 ILE A CA 1
ATOM 1068 C C . ILE A 1 134 ? 7.194 3.009 1.126 1.00 97.88 134 ILE A C 1
ATOM 1070 O O . ILE A 1 134 ? 7.819 1.980 1.369 1.00 97.88 134 ILE A O 1
ATOM 1074 N N . GLU A 1 135 ? 7.570 3.857 0.169 1.00 96.25 135 GLU A N 1
ATOM 1075 C CA . GLU A 1 135 ? 8.771 3.670 -0.654 1.00 96.25 135 GLU A CA 1
ATOM 1076 C C . GLU A 1 135 ? 10.052 3.593 0.194 1.00 96.25 135 GLU A C 1
ATOM 1078 O O . GLU A 1 135 ? 10.864 2.682 0.019 1.00 96.25 135 GLU A O 1
ATOM 1083 N N . LYS A 1 136 ? 10.218 4.501 1.164 1.00 96.75 136 LYS A N 1
ATOM 1084 C CA . LYS A 1 136 ? 11.334 4.474 2.120 1.00 96.75 136 LYS A CA 1
ATOM 1085 C C . LYS A 1 136 ? 11.371 3.151 2.889 1.00 96.75 136 LYS A C 1
ATOM 1087 O O . LYS A 1 136 ? 12.427 2.529 2.960 1.00 96.75 136 LYS A O 1
ATOM 1092 N N . GLU A 1 137 ? 10.244 2.716 3.446 1.00 97.12 137 GLU A N 1
ATOM 1093 C CA . GLU A 1 137 ? 10.169 1.480 4.234 1.00 97.12 137 GLU A CA 1
ATOM 1094 C C . GLU A 1 137 ? 10.405 0.227 3.376 1.00 97.12 137 GLU A C 1
ATOM 1096 O O . GLU A 1 137 ? 11.020 -0.735 3.837 1.00 97.12 137 GLU A O 1
ATOM 1101 N N . LEU A 1 138 ? 9.978 0.231 2.109 1.00 95.00 138 LEU A N 1
ATOM 1102 C CA . LEU A 1 138 ? 10.258 -0.855 1.167 1.00 95.00 138 LEU A CA 1
ATOM 1103 C C . LEU A 1 138 ? 11.753 -1.062 0.937 1.00 95.00 138 LEU A C 1
ATOM 1105 O O . LEU A 1 138 ? 12.187 -2.208 0.847 1.00 95.00 138 LEU A O 1
ATOM 1109 N N . ASN A 1 139 ? 12.542 0.013 0.899 1.00 93.06 139 ASN A N 1
ATOM 1110 C CA . ASN A 1 139 ? 13.995 -0.075 0.729 1.00 93.06 139 ASN A CA 1
ATOM 1111 C C . ASN A 1 139 ? 14.700 -0.762 1.915 1.00 93.06 139 ASN A C 1
ATOM 1113 O O . ASN A 1 139 ? 15.831 -1.229 1.776 1.00 93.06 139 ASN A O 1
ATOM 1117 N N . GLU A 1 140 ? 14.045 -0.848 3.076 1.00 93.31 140 GLU A N 1
ATOM 1118 C CA . GLU A 1 140 ? 14.550 -1.568 4.251 1.00 93.31 140 GLU A CA 1
ATOM 1119 C C . GLU A 1 140 ? 14.081 -3.033 4.311 1.00 93.31 140 GLU A C 1
ATOM 1121 O O . GLU A 1 140 ? 14.598 -3.828 5.106 1.00 93.31 140 GLU A O 1
ATOM 1126 N N . LEU A 1 141 ? 13.110 -3.413 3.476 1.00 92.75 141 LEU A N 1
ATOM 1127 C CA . LEU A 1 141 ? 12.521 -4.748 3.434 1.00 92.75 141 LEU A CA 1
ATOM 1128 C C . LEU A 1 141 ? 13.052 -5.571 2.247 1.00 92.75 141 LEU A C 1
ATOM 1130 O O . LEU A 1 141 ? 13.545 -5.029 1.261 1.00 92.75 141 LEU A O 1
ATOM 1134 N N . PRO A 1 142 ? 12.968 -6.914 2.308 1.00 89.69 142 PRO A N 1
ATOM 1135 C CA . PRO A 1 142 ? 13.302 -7.750 1.161 1.00 89.69 142 PRO A CA 1
ATOM 1136 C C . PRO A 1 142 ? 12.381 -7.463 -0.032 1.00 89.69 142 PRO A C 1
ATOM 1138 O O . PRO A 1 142 ? 11.158 -7.481 0.122 1.00 89.69 142 PRO A O 1
ATOM 1141 N N . GLU A 1 143 ? 12.966 -7.281 -1.220 1.00 88.19 143 GLU A N 1
ATOM 1142 C CA . GLU A 1 143 ? 12.209 -7.092 -2.464 1.00 88.19 143 GLU A CA 1
ATOM 1143 C C . GLU A 1 143 ? 11.276 -8.300 -2.706 1.00 88.19 143 GLU A C 1
ATOM 1145 O O . GLU A 1 143 ? 11.740 -9.451 -2.732 1.00 88.19 143 GLU A O 1
ATOM 1150 N N . PRO A 1 144 ? 9.958 -8.082 -2.873 1.00 92.19 144 PRO A N 1
ATOM 1151 C CA . PRO A 1 144 ? 9.015 -9.167 -3.115 1.00 92.19 144 PRO A CA 1
ATOM 1152 C C . PRO A 1 144 ? 9.303 -9.863 -4.445 1.00 92.19 144 PRO A C 1
ATOM 1154 O O . PRO A 1 144 ? 9.299 -9.241 -5.505 1.00 92.19 144 PRO A O 1
ATOM 1157 N N . THR A 1 145 ? 9.518 -11.179 -4.414 1.00 91.56 145 THR A N 1
ATOM 1158 C CA . THR A 1 145 ? 9.711 -11.964 -5.640 1.00 91.56 145 THR A CA 1
ATOM 1159 C C . THR A 1 145 ? 8.357 -12.351 -6.228 1.00 91.56 145 THR A C 1
ATOM 1161 O O . THR A 1 145 ? 7.670 -13.221 -5.690 1.00 91.56 145 THR A O 1
ATOM 1164 N N . ALA A 1 146 ? 7.978 -11.717 -7.336 1.00 93.38 146 ALA A N 1
ATOM 1165 C CA . ALA A 1 146 ? 6.784 -12.077 -8.088 1.00 93.38 146 ALA A CA 1
ATOM 1166 C C . ALA A 1 146 ? 6.984 -13.417 -8.817 1.00 93.38 146 ALA A C 1
ATOM 1168 O O . ALA A 1 146 ? 7.994 -13.644 -9.481 1.00 93.38 146 ALA A O 1
ATOM 1169 N N . THR A 1 147 ? 6.026 -14.332 -8.677 1.00 94.12 147 THR A N 1
ATOM 1170 C CA . THR A 1 147 ? 6.043 -15.638 -9.345 1.00 94.12 147 THR A CA 1
ATOM 1171 C C . THR A 1 147 ? 4.662 -15.987 -9.892 1.00 94.12 147 THR A C 1
ATOM 1173 O O . THR A 1 147 ? 3.656 -15.367 -9.549 1.00 94.12 147 THR A O 1
ATOM 1176 N N . LYS A 1 148 ? 4.584 -17.062 -10.683 1.00 93.69 148 LYS A N 1
ATOM 1177 C CA . LYS A 1 148 ? 3.314 -17.586 -11.212 1.00 93.69 148 LYS A CA 1
ATOM 1178 C C . LYS A 1 148 ? 2.318 -18.028 -10.131 1.00 93.69 148 LYS A C 1
ATOM 1180 O O . LYS A 1 148 ? 1.152 -18.223 -10.437 1.00 93.69 148 LYS A O 1
ATOM 1185 N N . GLU A 1 149 ? 2.745 -18.208 -8.879 1.00 93.56 149 GLU A N 1
ATOM 1186 C CA . GLU A 1 149 ? 1.844 -18.553 -7.766 1.00 93.56 149 GLU A CA 1
ATOM 1187 C C . GLU A 1 149 ? 1.089 -17.336 -7.205 1.00 93.56 149 GLU A C 1
ATOM 1189 O O . GLU A 1 149 ? 0.076 -17.486 -6.502 1.00 93.56 149 GLU A O 1
ATOM 1194 N N . ASN A 1 150 ? 1.590 -16.138 -7.516 1.00 94.75 150 ASN A N 1
ATOM 1195 C CA . ASN A 1 150 ? 1.055 -14.855 -7.076 1.00 94.75 150 ASN A CA 1
ATOM 1196 C C . ASN A 1 150 ? 0.026 -14.276 -8.050 1.00 94.75 150 ASN A C 1
ATOM 1198 O O . ASN A 1 150 ? -0.509 -13.212 -7.759 1.00 94.75 150 ASN A O 1
ATOM 1202 N N . VAL A 1 151 ? -0.246 -14.971 -9.160 1.00 94.69 151 VAL A N 1
ATOM 1203 C CA . VAL A 1 151 ? -1.207 -14.567 -10.188 1.00 94.69 151 VAL A CA 1
ATOM 1204 C C . VAL A 1 151 ? -2.103 -15.721 -10.618 1.00 94.69 151 VAL A C 1
ATOM 1206 O O . VAL A 1 151 ? -1.757 -16.898 -10.506 1.00 94.69 151 VAL A O 1
ATOM 1209 N N . SER A 1 152 ? -3.277 -15.370 -11.116 1.00 92.31 152 SER A N 1
ATOM 1210 C CA . SER A 1 152 ? -4.222 -16.242 -11.808 1.00 92.31 152 SER A CA 1
ATOM 1211 C C . SER A 1 152 ? -3.988 -16.275 -13.322 1.00 92.31 152 SER A C 1
ATOM 1213 O O . SER A 1 152 ? -4.243 -17.307 -13.947 1.00 92.31 152 SER A O 1
ATOM 1215 N N . ASP A 1 153 ? -3.453 -15.191 -13.891 1.00 91.94 153 ASP A N 1
ATOM 1216 C CA . ASP A 1 153 ? -3.079 -15.063 -15.302 1.00 91.94 153 ASP A CA 1
ATOM 1217 C C . ASP A 1 153 ? -1.652 -14.499 -15.429 1.00 91.94 153 ASP A C 1
ATOM 1219 O O . ASP A 1 153 ? -1.280 -13.542 -14.749 1.00 91.94 153 ASP A O 1
ATOM 1223 N N . GLU A 1 154 ? -0.843 -15.085 -16.317 1.00 93.69 154 GLU A N 1
ATOM 1224 C CA . GLU A 1 154 ? 0.535 -14.641 -16.573 1.00 93.69 154 GLU A CA 1
ATOM 1225 C C . GLU A 1 154 ? 0.600 -13.210 -17.126 1.00 93.69 154 GLU A C 1
ATOM 1227 O O . GLU A 1 154 ? 1.625 -12.547 -16.968 1.00 93.69 154 GLU A O 1
ATOM 1232 N N . MET A 1 155 ? -0.488 -12.706 -17.716 1.00 94.88 155 MET A N 1
ATOM 1233 C CA . MET A 1 155 ? -0.597 -11.313 -18.144 1.00 94.88 155 MET A CA 1
ATOM 1234 C C . MET A 1 155 ? -0.324 -10.336 -16.989 1.00 94.88 155 MET A C 1
ATOM 1236 O O . MET A 1 155 ? 0.452 -9.398 -17.161 1.00 94.88 155 MET A O 1
ATOM 1240 N N . PHE A 1 156 ? -0.907 -10.568 -15.807 1.00 95.56 156 PHE A N 1
ATOM 1241 C CA . PHE A 1 156 ? -0.732 -9.678 -14.653 1.00 95.56 156 PHE A CA 1
ATOM 1242 C C . PHE A 1 156 ? 0.687 -9.731 -14.083 1.00 95.56 156 PHE A C 1
ATOM 1244 O O . PHE A 1 156 ? 1.198 -8.717 -13.612 1.00 95.56 156 PHE A O 1
ATOM 1251 N N . LEU A 1 157 ? 1.351 -10.888 -14.184 1.00 96.06 157 LEU A N 1
ATOM 1252 C CA . LEU A 1 157 ? 2.765 -11.008 -13.833 1.00 96.06 157 LEU A CA 1
ATOM 1253 C C . LEU A 1 157 ? 3.628 -10.173 -14.785 1.00 96.06 157 LEU A C 1
ATOM 1255 O O . LEU A 1 157 ? 4.462 -9.404 -14.320 1.00 96.06 157 LEU A O 1
ATOM 1259 N N . GLY A 1 158 ? 3.373 -10.257 -16.095 1.00 95.88 158 GLY A N 1
ATOM 1260 C CA . GLY A 1 158 ? 4.086 -9.456 -17.090 1.00 95.88 158 GLY A CA 1
ATOM 1261 C C . GLY A 1 158 ? 3.885 -7.949 -16.902 1.00 95.88 158 GLY A C 1
ATOM 1262 O O . GLY A 1 158 ? 4.846 -7.191 -17.009 1.00 95.88 158 GLY A O 1
ATOM 1263 N N . MET A 1 159 ? 2.667 -7.507 -16.564 1.00 96.31 159 MET A N 1
ATOM 1264 C CA . MET A 1 159 ? 2.395 -6.105 -16.211 1.00 96.31 159 MET A CA 1
ATOM 1265 C C . MET A 1 159 ? 3.204 -5.667 -14.988 1.00 96.31 159 MET A C 1
ATOM 1267 O O . MET A 1 159 ? 3.817 -4.603 -15.008 1.00 96.31 159 MET A O 1
ATOM 1271 N N . TYR A 1 160 ? 3.235 -6.495 -13.940 1.00 96.75 160 TYR A N 1
ATOM 1272 C CA . TYR A 1 160 ? 3.987 -6.197 -12.725 1.00 96.75 160 TYR A CA 1
ATOM 1273 C C . TYR A 1 160 ? 5.491 -6.096 -12.991 1.00 96.75 160 TYR A C 1
ATOM 1275 O O . TYR A 1 160 ? 6.115 -5.113 -12.605 1.00 96.75 160 TYR A O 1
ATOM 1283 N N . GLU A 1 161 ? 6.073 -7.078 -13.681 1.00 96.38 161 GLU A N 1
ATOM 1284 C CA . GLU A 1 161 ? 7.498 -7.078 -14.031 1.00 96.38 161 GLU A CA 1
ATOM 1285 C C . GLU A 1 161 ? 7.861 -5.861 -14.891 1.00 96.38 161 GLU A C 1
ATOM 1287 O O . GLU A 1 161 ? 8.838 -5.177 -14.595 1.00 96.38 161 GLU A O 1
ATOM 1292 N N . THR A 1 162 ? 7.024 -5.528 -15.880 1.00 96.81 162 THR A N 1
ATOM 1293 C CA . THR A 1 162 ? 7.237 -4.365 -16.754 1.00 96.81 162 THR A CA 1
ATOM 1294 C C . THR A 1 162 ? 7.203 -3.052 -15.967 1.00 96.81 162 THR A C 1
ATOM 1296 O O . THR A 1 162 ? 8.078 -2.212 -16.156 1.00 96.81 162 THR A O 1
ATOM 1299 N N . ALA A 1 163 ? 6.239 -2.867 -15.055 1.00 96.81 163 ALA A N 1
ATOM 1300 C CA . ALA A 1 163 ? 6.177 -1.672 -14.207 1.00 96.81 163 ALA A CA 1
ATOM 1301 C C . ALA A 1 163 ? 7.441 -1.515 -13.348 1.00 96.81 163 ALA A C 1
ATOM 1303 O O . ALA A 1 163 ? 7.990 -0.421 -13.231 1.00 96.81 163 ALA A O 1
ATOM 1304 N N . ILE A 1 164 ? 7.930 -2.622 -12.779 1.00 96.00 164 ILE A N 1
ATOM 1305 C CA . ILE A 1 164 ? 9.146 -2.633 -11.961 1.00 96.00 164 ILE A CA 1
ATOM 1306 C C . ILE A 1 164 ? 10.379 -2.280 -12.790 1.00 96.00 164 ILE A C 1
ATOM 1308 O O . ILE A 1 164 ? 11.216 -1.505 -12.328 1.00 96.00 164 ILE A O 1
ATOM 1312 N N . GLU A 1 165 ? 10.504 -2.823 -14.002 1.00 96.38 165 GLU A N 1
ATOM 1313 C CA . GLU A 1 165 ? 11.593 -2.465 -14.915 1.00 96.38 165 GLU A CA 1
ATOM 1314 C C . GLU A 1 165 ? 11.537 -0.980 -15.291 1.00 96.38 165 GLU A C 1
ATOM 1316 O O . GLU A 1 165 ? 12.544 -0.290 -15.143 1.00 96.38 165 GLU A O 1
ATOM 1321 N N . MET A 1 166 ? 10.361 -0.455 -15.650 1.00 96.50 166 MET A N 1
ATOM 1322 C CA . MET A 1 166 ? 10.175 0.971 -15.950 1.00 96.50 166 MET A CA 1
ATOM 1323 C C . MET A 1 166 ? 10.553 1.870 -14.767 1.00 96.50 166 MET A C 1
ATOM 1325 O O . MET A 1 166 ? 11.187 2.905 -14.955 1.00 96.50 166 MET A O 1
ATOM 1329 N N . HIS A 1 167 ? 10.196 1.482 -13.540 1.00 94.94 167 HIS A N 1
ATOM 1330 C CA . HIS A 1 167 ? 10.574 2.237 -12.346 1.00 94.94 167 HIS A CA 1
ATOM 1331 C C . HIS A 1 167 ? 12.092 2.236 -12.123 1.00 94.94 167 HIS A C 1
ATOM 1333 O O . HIS A 1 167 ? 12.674 3.279 -11.832 1.00 94.94 167 HIS A O 1
ATOM 1339 N N . LYS A 1 168 ? 12.755 1.089 -12.318 1.00 94.00 168 LYS A N 1
ATOM 1340 C CA . LYS A 1 168 ? 14.220 0.980 -12.223 1.00 94.00 168 LYS A CA 1
ATOM 1341 C C . LYS A 1 168 ? 14.926 1.824 -13.287 1.00 94.00 168 LYS A C 1
ATOM 1343 O O . LYS A 1 168 ? 15.923 2.469 -12.972 1.00 94.00 168 LYS A O 1
ATOM 1348 N N . GLU A 1 169 ? 14.410 1.846 -14.516 1.00 95.19 169 GLU A N 1
ATOM 1349 C CA . GLU A 1 169 ? 14.919 2.710 -15.588 1.00 95.19 169 GLU A CA 1
ATOM 1350 C C . GLU A 1 169 ? 14.762 4.193 -15.230 1.00 95.19 169 GLU A C 1
ATOM 1352 O O . GLU A 1 169 ? 15.735 4.939 -15.300 1.00 95.19 169 GLU A O 1
ATOM 1357 N N . MET A 1 170 ? 13.587 4.602 -14.744 1.00 93.12 170 MET A N 1
ATOM 1358 C CA . MET A 1 170 ? 13.321 5.980 -14.319 1.00 93.12 170 MET A CA 1
ATOM 1359 C C . MET A 1 170 ? 14.256 6.441 -13.189 1.00 93.12 170 MET A C 1
ATOM 1361 O O . MET A 1 170 ? 14.761 7.563 -13.223 1.00 93.12 170 MET A O 1
ATOM 1365 N N . LEU A 1 171 ? 14.525 5.582 -12.199 1.00 91.81 171 LEU A N 1
ATOM 1366 C CA . LEU A 1 171 ? 15.481 5.882 -11.129 1.00 91.81 171 LEU A CA 1
ATOM 1367 C C . LEU A 1 171 ? 16.913 6.030 -11.659 1.00 91.81 171 LEU A C 1
ATOM 1369 O O . LEU A 1 171 ? 17.615 6.960 -11.265 1.00 91.81 171 LEU A O 1
ATOM 1373 N N . ALA A 1 172 ? 17.340 5.145 -12.563 1.00 93.62 172 ALA A N 1
ATOM 1374 C CA . ALA A 1 172 ? 18.669 5.210 -13.164 1.00 93.62 172 ALA A CA 1
ATOM 1375 C C . ALA A 1 172 ? 18.856 6.470 -14.029 1.00 93.62 172 ALA A C 1
ATOM 1377 O O . ALA A 1 172 ? 19.931 7.072 -14.019 1.00 93.62 172 ALA A O 1
ATOM 1378 N N . GLU A 1 173 ? 17.818 6.892 -14.757 1.00 93.25 173 GLU A N 1
ATOM 1379 C CA . GLU A 1 173 ? 17.820 8.152 -15.507 1.00 93.25 173 GLU A CA 1
ATOM 1380 C C . GLU A 1 173 ? 17.934 9.359 -14.567 1.00 93.25 173 GLU A C 1
ATOM 1382 O O . GLU A 1 173 ? 18.791 10.219 -14.780 1.00 93.25 173 GLU A O 1
ATOM 1387 N N . ALA A 1 174 ? 17.150 9.391 -13.485 1.00 91.25 174 ALA A N 1
ATOM 1388 C CA . ALA A 1 174 ? 17.209 10.462 -12.491 1.00 91.25 174 ALA A CA 1
ATOM 1389 C C . ALA A 1 174 ? 18.578 10.548 -11.785 1.00 91.25 174 ALA A C 1
ATOM 1391 O O . ALA A 1 174 ? 19.093 11.647 -11.564 1.00 91.25 174 ALA A O 1
ATOM 1392 N N . GLU A 1 175 ? 19.195 9.407 -11.459 1.00 91.44 175 GLU A N 1
ATOM 1393 C CA . GLU A 1 175 ? 20.543 9.348 -10.878 1.00 91.44 175 GLU A CA 1
ATOM 1394 C C . GLU A 1 175 ? 21.594 9.895 -11.856 1.00 91.44 175 GLU A C 1
ATOM 1396 O O . GLU A 1 175 ? 22.392 10.758 -11.485 1.00 91.44 175 GLU A O 1
ATOM 1401 N N . ALA A 1 176 ? 21.548 9.479 -13.126 1.00 92.50 176 ALA A N 1
ATOM 1402 C CA . ALA A 1 176 ? 22.469 9.962 -14.153 1.00 92.50 176 ALA A CA 1
ATOM 1403 C C . ALA A 1 176 ? 22.336 11.477 -14.406 1.00 92.50 176 ALA A C 1
ATOM 1405 O O . ALA A 1 176 ? 23.343 12.168 -14.594 1.00 92.50 176 ALA A O 1
ATOM 1406 N N . GLU A 1 177 ? 21.113 12.015 -14.392 1.00 92.62 177 GLU A N 1
ATOM 1407 C CA . GLU A 1 177 ? 20.869 13.457 -14.509 1.00 92.62 177 GLU A CA 1
ATOM 1408 C C . GLU A 1 177 ? 21.409 14.235 -13.300 1.00 92.62 177 GLU A C 1
ATOM 1410 O O . GLU A 1 177 ? 22.045 15.280 -13.475 1.00 92.62 177 GLU A O 1
ATOM 1415 N N . ALA A 1 178 ? 21.218 13.718 -12.082 1.00 90.31 178 ALA A N 1
ATOM 1416 C CA . ALA A 1 178 ? 21.740 14.328 -10.862 1.00 90.31 178 ALA A CA 1
ATOM 1417 C C . ALA A 1 178 ? 23.279 14.342 -10.833 1.00 90.31 178 ALA A C 1
ATOM 1419 O O . ALA A 1 178 ? 23.881 15.363 -10.486 1.00 90.31 178 ALA A O 1
ATOM 1420 N N . GLU A 1 179 ? 23.929 13.250 -11.248 1.00 90.25 179 GLU A N 1
ATOM 1421 C CA . GLU A 1 179 ? 25.389 13.180 -11.376 1.00 90.25 179 GLU A CA 1
ATOM 1422 C C . GLU A 1 179 ? 25.924 14.171 -12.418 1.00 90.25 179 GLU A C 1
ATOM 1424 O O . GLU A 1 179 ? 26.905 14.877 -12.164 1.00 90.25 179 GLU A O 1
ATOM 1429 N N . ALA A 1 180 ? 25.265 14.273 -13.577 1.00 89.94 180 ALA A N 1
ATOM 1430 C CA . ALA A 1 180 ? 25.641 15.221 -14.621 1.00 89.94 180 ALA A CA 1
ATOM 1431 C C . ALA A 1 180 ? 25.494 16.682 -14.157 1.00 89.94 180 ALA A C 1
ATOM 1433 O O . ALA A 1 180 ? 26.370 17.506 -14.434 1.00 89.94 180 ALA A O 1
ATOM 1434 N N . ALA A 1 181 ? 24.426 17.003 -13.418 1.00 88.50 181 ALA A N 1
ATOM 1435 C CA . ALA A 1 181 ? 24.222 18.327 -12.834 1.00 88.50 181 ALA A CA 1
ATOM 1436 C C . ALA A 1 181 ? 25.301 18.664 -11.790 1.00 88.50 181 ALA A C 1
ATOM 1438 O O . ALA A 1 181 ? 25.901 19.737 -11.853 1.00 88.50 181 ALA A O 1
ATOM 1439 N N . ALA A 1 182 ? 25.617 17.731 -10.885 1.00 87.56 182 ALA A N 1
ATOM 1440 C CA . ALA A 1 182 ? 26.662 17.916 -9.878 1.00 87.56 182 ALA A CA 1
ATOM 1441 C C . ALA A 1 182 ? 28.059 18.108 -10.503 1.00 87.56 182 ALA A C 1
ATOM 1443 O O . ALA A 1 182 ? 28.841 18.940 -10.038 1.00 87.56 182 ALA A O 1
ATOM 1444 N N . ALA A 1 183 ? 28.373 17.382 -11.583 1.00 84.69 183 ALA A N 1
ATOM 1445 C CA . ALA A 1 183 ? 29.622 17.556 -12.324 1.00 84.69 183 ALA A CA 1
ATOM 1446 C C . ALA A 1 183 ? 29.710 18.936 -13.006 1.00 84.69 183 ALA A C 1
ATOM 1448 O O . ALA A 1 183 ? 30.762 19.577 -12.959 1.00 84.69 183 ALA A O 1
ATOM 1449 N N . ALA A 1 184 ? 28.608 19.426 -13.583 1.00 82.56 184 ALA A N 1
ATOM 1450 C CA . ALA A 1 184 ? 28.555 20.749 -14.203 1.00 82.56 184 ALA A CA 1
ATOM 1451 C C . ALA A 1 184 ? 28.730 21.894 -13.184 1.00 82.56 184 ALA A C 1
ATOM 1453 O O . ALA A 1 184 ? 29.389 22.889 -13.491 1.00 82.56 184 ALA A O 1
ATOM 1454 N N . GLU A 1 185 ? 28.198 21.756 -11.963 1.00 77.19 185 GLU A N 1
ATOM 1455 C CA . GLU A 1 185 ? 28.415 22.736 -10.887 1.00 77.19 185 GLU A CA 1
ATOM 1456 C C . GLU A 1 185 ? 29.862 22.734 -10.361 1.00 77.19 185 GLU A C 1
ATOM 1458 O O . GLU A 1 185 ? 30.396 23.791 -10.021 1.00 77.19 185 GLU A O 1
ATOM 1463 N N . ALA A 1 186 ? 30.534 21.577 -10.347 1.00 71.44 186 ALA A N 1
ATOM 1464 C CA . ALA A 1 186 ? 31.934 21.470 -9.931 1.00 71.44 186 ALA A CA 1
ATOM 1465 C C . ALA A 1 186 ? 32.916 22.104 -10.938 1.00 71.44 186 ALA A C 1
ATOM 1467 O O . ALA A 1 186 ? 33.912 22.701 -10.530 1.00 71.44 186 ALA A O 1
ATOM 1468 N N . GLU A 1 187 ? 32.634 22.024 -12.244 1.00 61.00 187 GLU A N 1
ATOM 1469 C CA . GLU A 1 187 ? 33.456 22.655 -13.292 1.00 61.00 187 GLU A CA 1
ATOM 1470 C C . GLU A 1 187 ? 33.212 24.172 -13.437 1.00 61.00 187 GLU A C 1
ATOM 1472 O O . GLU A 1 187 ? 34.034 24.878 -14.021 1.00 61.00 187 GLU A O 1
ATOM 1477 N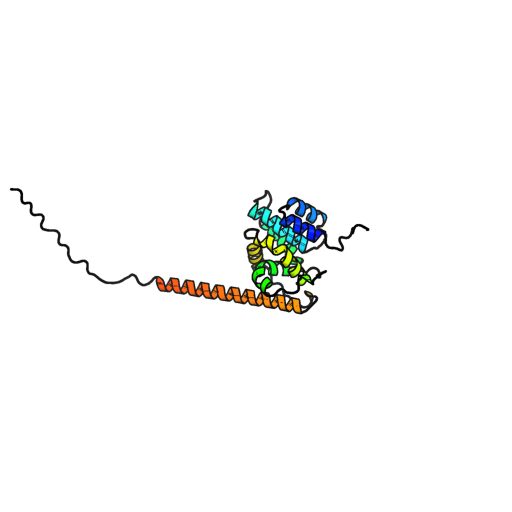 N . GLY A 1 188 ? 32.120 24.701 -12.871 1.00 57.09 188 GLY A N 1
ATOM 1478 C CA . GLY A 1 188 ? 31.785 26.131 -12.883 1.00 57.09 188 GLY A CA 1
ATOM 1479 C C . GLY A 1 188 ? 32.434 26.977 -11.776 1.00 57.09 188 GLY A C 1
ATOM 1480 O O . GLY A 1 188 ? 32.241 28.191 -11.761 1.00 57.09 188 GLY A O 1
ATOM 1481 N N . SER A 1 189 ? 33.190 26.374 -10.848 1.00 49.72 189 SER A N 1
ATOM 1482 C CA . SER A 1 189 ? 33.727 27.055 -9.653 1.00 49.72 189 SER A CA 1
ATOM 1483 C C . SER A 1 189 ? 35.196 27.510 -9.759 1.00 49.72 189 SER A C 1
ATOM 1485 O O . SER A 1 189 ? 35.722 28.033 -8.776 1.00 49.72 189 SER A O 1
ATOM 1487 N N . ASP A 1 190 ? 35.875 27.341 -10.902 1.00 50.50 190 ASP A N 1
ATOM 1488 C CA . ASP A 1 190 ? 37.327 27.599 -11.016 1.00 50.50 190 ASP A CA 1
ATOM 1489 C C . ASP A 1 190 ? 37.702 28.544 -12.177 1.00 50.50 190 ASP A C 1
ATOM 1491 O O . ASP A 1 190 ? 38.628 28.300 -12.953 1.00 50.50 190 ASP A O 1
ATOM 1495 N N . SER A 1 191 ? 36.969 29.656 -12.323 1.00 48.28 191 SER A N 1
ATOM 1496 C CA . SER A 1 191 ? 37.327 30.712 -13.282 1.00 48.28 191 SER A CA 1
ATOM 1497 C C . SER A 1 191 ? 37.070 32.135 -12.780 1.00 48.28 191 SER A C 1
ATOM 1499 O O . SER A 1 191 ? 36.479 32.928 -13.502 1.00 48.28 191 SER A O 1
ATOM 1501 N N . ASP A 1 192 ? 37.534 32.482 -11.576 1.00 47.12 192 ASP A N 1
ATOM 1502 C CA . ASP A 1 192 ? 37.620 33.891 -11.149 1.00 47.12 192 ASP A CA 1
ATOM 1503 C C . ASP A 1 192 ? 38.873 34.194 -10.298 1.00 47.12 192 ASP A C 1
ATOM 1505 O O . ASP A 1 192 ? 38.840 34.941 -9.328 1.00 47.12 192 ASP A O 1
ATOM 1509 N N . GLU A 1 193 ? 40.039 33.670 -10.693 1.00 49.69 193 GLU A N 1
ATOM 1510 C CA . GLU A 1 193 ? 41.329 34.257 -10.292 1.00 49.69 193 GLU A CA 1
ATOM 1511 C C . GLU A 1 193 ? 42.343 34.245 -11.448 1.00 49.69 193 GLU A C 1
ATOM 1513 O O . GLU A 1 193 ? 43.175 33.347 -11.562 1.00 49.69 193 GLU A O 1
ATOM 1518 N N . ARG A 1 194 ? 42.312 35.288 -12.295 1.00 42.53 194 ARG A N 1
ATOM 1519 C CA . ARG A 1 194 ? 43.466 36.179 -12.579 1.00 42.53 194 ARG A CA 1
ATOM 1520 C C . ARG A 1 194 ? 43.313 36.983 -13.875 1.00 42.53 194 ARG A C 1
ATOM 1522 O O . ARG A 1 194 ? 43.460 36.449 -14.968 1.00 42.53 194 ARG A O 1
ATOM 1529 N N . GLY A 1 195 ? 43.324 38.305 -13.701 1.00 40.75 195 GLY A N 1
ATOM 1530 C CA . GLY A 1 195 ? 44.325 39.150 -14.361 1.00 40.75 195 GLY A CA 1
ATOM 1531 C C . GLY A 1 195 ? 43.796 40.120 -15.414 1.00 40.75 195 GLY A C 1
ATOM 1532 O O . GLY A 1 195 ? 43.548 39.732 -16.549 1.00 40.75 195 GLY A O 1
ATOM 1533 N N . GLY A 1 196 ? 43.748 41.407 -15.061 1.00 41.31 196 GLY A N 1
ATOM 1534 C CA . GLY A 1 196 ? 43.521 42.486 -16.020 1.00 41.31 196 GLY A CA 1
ATOM 1535 C C . GLY A 1 196 ? 43.440 43.863 -15.372 1.00 41.31 196 GLY A C 1
ATOM 1536 O O . GLY A 1 196 ? 42.363 44.439 -15.311 1.00 41.31 196 GLY A O 1
ATOM 1537 N N . ASP A 1 197 ? 44.572 44.356 -14.871 1.00 52.75 197 ASP A N 1
ATOM 1538 C CA . ASP A 1 197 ? 44.808 45.766 -14.531 1.00 52.75 197 ASP A CA 1
ATOM 1539 C C . ASP A 1 197 ? 44.371 46.700 -15.675 1.00 52.75 197 ASP A C 1
ATOM 1541 O O . ASP A 1 197 ? 44.967 46.655 -16.750 1.00 52.75 197 ASP A O 1
ATOM 1545 N N . GLU A 1 198 ? 43.403 47.587 -15.429 1.00 52.06 198 GLU A N 1
ATOM 1546 C CA . GLU A 1 198 ? 43.325 48.904 -16.086 1.00 52.06 198 GLU A CA 1
ATOM 1547 C C . GLU A 1 198 ? 42.488 49.883 -15.235 1.00 52.06 198 GLU A C 1
ATOM 1549 O O . GLU A 1 198 ? 41.500 50.461 -15.681 1.00 52.06 198 GLU A O 1
ATOM 1554 N N . PHE A 1 199 ? 42.864 50.071 -13.966 1.00 47.84 199 PHE A N 1
ATOM 1555 C CA . PHE A 1 199 ? 42.511 51.297 -13.247 1.00 47.84 199 PHE A CA 1
ATOM 1556 C C . PHE A 1 199 ? 43.686 52.258 -13.395 1.00 47.84 199 PHE A C 1
ATOM 1558 O O . PHE A 1 199 ? 44.710 52.112 -12.734 1.00 47.84 199 PHE A O 1
ATOM 1565 N N . GLY A 1 200 ? 43.547 53.198 -14.330 1.00 47.81 200 GLY A N 1
ATOM 1566 C CA . GLY A 1 200 ? 44.509 54.274 -14.524 1.00 47.81 200 GLY A CA 1
ATOM 1567 C C . GLY A 1 200 ? 44.722 55.059 -13.231 1.00 47.81 200 GLY A C 1
ATOM 1568 O O . GLY A 1 200 ? 43.756 55.407 -12.549 1.00 47.81 200 GLY A O 1
ATOM 1569 N N . ASP A 1 201 ? 45.995 55.315 -12.930 1.00 54.22 201 ASP A N 1
ATOM 1570 C CA . ASP A 1 201 ? 46.475 56.230 -11.896 1.00 54.22 201 ASP A CA 1
ATOM 1571 C C . ASP A 1 201 ? 45.627 57.509 -11.864 1.00 54.22 201 ASP A C 1
ATOM 1573 O O . ASP A 1 201 ? 45.699 58.355 -12.757 1.00 54.22 201 ASP A O 1
ATOM 1577 N N . PHE A 1 202 ? 44.820 57.654 -10.816 1.00 47.28 202 PHE A N 1
ATOM 1578 C CA . PHE A 1 202 ? 44.257 58.938 -10.428 1.00 47.28 202 PHE A CA 1
ATOM 1579 C C . PHE A 1 202 ? 45.149 59.494 -9.319 1.00 47.28 202 PHE A C 1
ATOM 1581 O O . PHE A 1 202 ? 44.951 59.194 -8.142 1.00 47.28 202 PHE A O 1
ATOM 1588 N N . GLU A 1 203 ? 46.173 60.254 -9.710 1.00 57.47 203 GLU A N 1
ATOM 1589 C CA . GLU A 1 203 ? 46.990 61.036 -8.780 1.00 57.47 203 GLU A CA 1
ATOM 1590 C C . GLU A 1 203 ? 46.126 62.159 -8.170 1.00 57.47 203 GLU A C 1
ATOM 1592 O O . GLU A 1 203 ? 45.563 62.969 -8.912 1.00 57.47 203 GLU A O 1
ATOM 1597 N N . PRO A 1 204 ? 45.976 62.230 -6.834 1.00 58.38 204 PRO A N 1
ATOM 1598 C CA . PRO A 1 204 ? 45.203 63.272 -6.182 1.00 58.38 204 PRO A CA 1
ATOM 1599 C C . PRO A 1 204 ? 46.131 64.401 -5.729 1.00 58.38 204 PRO A C 1
ATOM 1601 O O . PRO A 1 204 ? 46.491 64.448 -4.562 1.00 58.38 204 PRO A O 1
ATOM 1604 N N . ASP A 1 205 ? 46.497 65.315 -6.625 1.00 53.44 205 ASP A N 1
ATOM 1605 C CA . ASP A 1 205 ? 47.128 66.585 -6.248 1.00 53.44 205 ASP A CA 1
ATOM 1606 C C . ASP A 1 205 ? 46.842 67.643 -7.322 1.00 53.44 205 ASP A C 1
ATOM 1608 O O . ASP A 1 205 ? 47.487 67.662 -8.360 1.00 53.44 205 ASP A O 1
ATOM 1612 N N . ASP A 1 206 ? 45.808 68.459 -7.085 1.00 53.19 206 ASP A N 1
ATOM 1613 C CA . ASP A 1 206 ? 45.702 69.872 -7.499 1.00 53.19 206 ASP A CA 1
ATOM 1614 C C . ASP A 1 206 ? 44.362 70.448 -6.982 1.00 53.19 206 ASP A C 1
ATOM 1616 O O . ASP A 1 206 ? 43.459 70.842 -7.723 1.00 53.19 206 ASP A O 1
ATOM 1620 N N . ILE A 1 207 ? 44.209 70.475 -5.650 1.00 58.75 207 ILE A N 1
ATOM 1621 C CA . ILE A 1 207 ? 43.393 71.504 -4.992 1.00 58.75 207 ILE A CA 1
ATOM 1622 C C . ILE A 1 207 ? 44.302 72.730 -4.898 1.00 58.75 207 ILE A C 1
ATOM 1624 O O . ILE A 1 207 ? 45.118 72.830 -3.984 1.00 58.75 207 ILE A O 1
ATOM 1628 N N . ASP A 1 208 ? 44.169 73.645 -5.857 1.00 56.06 208 ASP A N 1
ATOM 1629 C CA . ASP A 1 208 ? 44.649 75.016 -5.703 1.00 56.06 208 ASP A CA 1
ATOM 1630 C C . ASP A 1 208 ? 43.444 75.935 -5.492 1.00 56.06 208 ASP A C 1
ATOM 1632 O O . ASP A 1 208 ? 42.521 76.017 -6.310 1.00 56.06 208 ASP A O 1
ATOM 1636 N N . GLY A 1 209 ? 43.429 76.562 -4.320 1.00 51.94 209 GLY A N 1
ATOM 1637 C CA . GLY A 1 209 ? 42.440 77.545 -3.930 1.00 51.94 209 GLY A CA 1
ATOM 1638 C C . GLY A 1 209 ? 42.786 78.893 -4.545 1.00 51.94 209 GLY A C 1
ATOM 1639 O O . GLY A 1 209 ? 43.816 79.477 -4.227 1.00 51.94 209 GLY A O 1
ATOM 1640 N N . GLY A 1 210 ? 41.884 79.415 -5.370 1.00 44.50 210 GLY A N 1
ATOM 1641 C CA . GLY A 1 210 ? 41.881 80.817 -5.773 1.00 44.50 210 GLY A CA 1
ATOM 1642 C C . GLY A 1 210 ? 40.743 81.563 -5.086 1.00 44.50 210 GLY A C 1
ATOM 1643 O O . GLY A 1 210 ? 39.632 81.578 -5.609 1.00 44.50 210 GLY A O 1
ATOM 1644 N N . ASP A 1 211 ? 41.036 82.155 -3.929 1.00 52.47 211 ASP A N 1
ATOM 1645 C CA . ASP A 1 211 ? 40.327 83.325 -3.395 1.00 52.47 211 ASP A CA 1
ATOM 1646 C C . ASP A 1 211 ? 41.075 84.571 -3.907 1.00 52.47 211 ASP A C 1
ATOM 1648 O O . ASP A 1 211 ? 42.244 84.757 -3.563 1.00 52.47 211 ASP A O 1
ATOM 1652 N N . ASP A 1 212 ? 40.422 85.358 -4.768 1.00 50.00 212 ASP A N 1
ATOM 1653 C CA . ASP A 1 212 ? 40.424 86.839 -4.801 1.00 50.00 212 ASP A CA 1
ATOM 1654 C C . ASP A 1 212 ? 39.441 87.363 -5.873 1.00 50.00 212 ASP A C 1
ATOM 1656 O O . ASP A 1 212 ? 39.602 87.037 -7.075 1.00 50.00 212 ASP A O 1
#

Secondary structure (DSSP, 8-state):
----SS-TT-HHHHHHHHHHHTT-HHHHHHHHHHTTTS--HHHHHHHHHHHHIIIIIS--TT--HHHHHHHHHHHHHH-HHHHHHHHTHHHHHHH--SGGG-SSPPTTSHHHHHHHHHHHHHHHHHSTTHHHHHHHHHTTSPPP---GGG-SSHHHHHHHHHHHHHHHHHHHHHHHHHHHHHHHHHHTTS----------------------

pLDDT: mean 87.42, std 15.82, range [40.75, 98.44]